Protein AF-A0AAU9SYR8-F1 (afdb_monomer_lite)

Organism: Thlaspi arvense (NCBI:txid13288)

pLDDT: mean 70.59, std 20.6, range [25.86, 91.88]

InterPro domains:
  IPR028924 Permuted single zf-CXXC unit [PF15629] (73-104)
  IPR028925 Demeter, RRM-fold domain [PF15628] (111-189)
  IPR044811 DNA glycosylase, plant [PTHR46213] (1-196)

Radius of gyration: 20.72 Å; chains: 1; bounding box: 43×58×80 Å

Sequence (206 aa):
MSKDLVLIGNQAPSLHTIKLKFIENLRTEHCVYELPDSHPILKGFEKRELKDRVPYLLAIWTSGETASSIKPPKRICVSQGSNTLCHEKTCFSCNNIREENSQVVRGTILVFADHRSSINPICVSRASIGNLRRGIVYFGSSVSACFGGTFPKQVSACAFVICAGYVCVRGFDRKNRKSKTLVRRLHCPPSNKKKDDHEGNHQDLY

Secondary structure (DSSP, 8-state):
-----------------------TTS-EEEEEEEEPTT-GGGTTSPPPPTT--SPEEEEEPPTT--TT--SPPP-----SS-SS--S-SS-HHHHHHHHHHTTEEEEEETTTTBHHHHHSPEEEEHHHHTTSPEEEEEE-SSHHHHTTS-TTS-HHHHHHHHHHSEEE--EEETTTTEEEPPPTTT---GGGGGGSSSTT------

Structure (mmCIF, N/CA/C/O backbone):
data_AF-A0AAU9SYR8-F1
#
_entry.id   AF-A0AAU9SYR8-F1
#
loop_
_atom_site.group_PDB
_atom_site.id
_atom_site.type_symbol
_atom_site.label_atom_id
_atom_site.label_alt_id
_atom_site.label_comp_id
_atom_site.label_asym_id
_atom_site.label_entity_id
_atom_site.label_seq_id
_atom_site.pdbx_PDB_ins_code
_atom_site.Cartn_x
_atom_site.Cartn_y
_atom_site.Cartn_z
_atom_site.occupancy
_atom_site.B_iso_or_equiv
_atom_site.auth_seq_id
_atom_site.auth_comp_id
_atom_site.auth_asym_id
_atom_site.auth_atom_id
_atom_site.pdbx_PDB_model_num
ATOM 1 N N . MET A 1 1 ? 12.041 -28.826 42.468 1.00 29.47 1 MET A N 1
ATOM 2 C CA . MET A 1 1 ? 13.168 -27.873 42.574 1.00 29.47 1 MET A CA 1
ATOM 3 C C . MET A 1 1 ? 13.643 -27.599 41.143 1.00 29.47 1 MET A C 1
ATOM 5 O O . MET A 1 1 ? 14.205 -28.507 40.565 1.00 29.47 1 MET A O 1
ATOM 9 N N . SER A 1 2 ? 13.161 -26.599 40.392 1.00 29.83 2 SER A N 1
ATOM 10 C CA . SER A 1 2 ? 13.192 -25.130 40.560 1.00 29.83 2 SER A CA 1
ATOM 11 C C . SER A 1 2 ? 14.390 -24.484 39.838 1.00 29.83 2 SER A C 1
ATOM 13 O O . SER A 1 2 ? 15.505 -24.663 40.309 1.00 29.83 2 SER A O 1
ATOM 15 N N . LYS A 1 3 ? 14.066 -23.640 38.833 1.00 32.84 3 LYS A N 1
ATOM 16 C CA . LYS A 1 3 ? 14.849 -22.548 38.195 1.00 32.84 3 LYS A CA 1
ATOM 17 C C . LYS A 1 3 ? 15.977 -23.015 37.242 1.00 32.84 3 LYS A C 1
ATOM 19 O O . LYS A 1 3 ? 16.614 -24.016 37.502 1.00 32.84 3 LYS A O 1
ATOM 24 N N . ASP A 1 4 ? 16.157 -22.451 36.044 1.00 28.62 4 ASP A N 1
ATOM 25 C CA . ASP A 1 4 ? 16.308 -21.019 35.772 1.00 28.62 4 ASP A CA 1
ATOM 26 C C . ASP A 1 4 ? 15.620 -20.525 34.484 1.00 28.62 4 ASP A C 1
ATOM 28 O O . ASP A 1 4 ? 15.922 -20.929 33.362 1.00 28.62 4 ASP A O 1
ATOM 32 N N . LEU A 1 5 ? 14.710 -19.569 34.681 1.00 28.28 5 LEU A N 1
ATOM 33 C CA . LEU A 1 5 ? 14.255 -18.613 33.680 1.00 28.28 5 LEU A CA 1
ATOM 34 C C . LEU A 1 5 ? 15.314 -17.509 33.592 1.00 28.28 5 LEU A C 1
ATOM 36 O O . LEU A 1 5 ? 15.503 -16.767 34.556 1.00 28.28 5 LEU A O 1
ATOM 40 N N . VAL A 1 6 ? 15.987 -17.368 32.451 1.00 27.80 6 VAL A N 1
ATOM 41 C CA . VAL A 1 6 ? 16.878 -16.225 32.217 1.00 27.80 6 VAL A CA 1
ATOM 42 C C . VAL A 1 6 ? 16.030 -15.029 31.778 1.00 27.80 6 VAL A C 1
ATOM 44 O O . VAL A 1 6 ? 15.609 -14.931 30.625 1.00 27.80 6 VAL A O 1
ATOM 47 N N . LEU A 1 7 ? 15.769 -14.120 32.723 1.00 25.86 7 LEU A N 1
ATOM 48 C CA . LEU A 1 7 ? 15.338 -12.750 32.447 1.00 25.86 7 LEU A CA 1
ATOM 49 C C . LEU A 1 7 ? 16.483 -12.014 31.738 1.00 25.86 7 LEU A C 1
ATOM 51 O O . LEU A 1 7 ? 17.504 -11.717 32.356 1.00 25.86 7 LEU A O 1
ATOM 55 N N . ILE A 1 8 ? 16.305 -11.664 30.465 1.00 31.00 8 ILE A N 1
ATOM 56 C CA . ILE A 1 8 ? 17.138 -10.634 29.838 1.00 31.00 8 ILE A CA 1
ATOM 57 C C . ILE A 1 8 ? 16.509 -9.290 30.201 1.00 31.00 8 ILE A C 1
ATOM 59 O O . ILE A 1 8 ? 15.429 -8.942 29.726 1.00 31.00 8 ILE A O 1
ATOM 63 N N . GLY A 1 9 ? 17.156 -8.597 31.137 1.00 27.84 9 GLY A N 1
ATOM 64 C CA . GLY A 1 9 ? 16.705 -7.328 31.687 1.00 27.84 9 GLY A CA 1
ATOM 65 C C . GLY A 1 9 ? 16.550 -6.241 30.626 1.00 27.84 9 GLY A C 1
ATOM 66 O O . GLY A 1 9 ? 17.370 -6.098 29.719 1.00 27.84 9 GLY A O 1
ATOM 67 N N . ASN A 1 10 ? 15.498 -5.441 30.795 1.00 35.94 10 ASN A N 1
ATOM 68 C CA . ASN A 1 10 ? 15.293 -4.180 30.099 1.00 35.94 10 ASN A CA 1
ATOM 69 C C . ASN A 1 10 ? 16.391 -3.190 30.505 1.00 35.94 10 ASN A C 1
ATOM 71 O O . ASN A 1 10 ? 16.226 -2.418 31.448 1.00 35.94 10 ASN A O 1
ATOM 75 N N . GLN A 1 11 ? 17.506 -3.189 29.788 1.00 30.62 11 GLN A N 1
ATOM 76 C CA . GLN A 1 11 ? 18.391 -2.034 29.735 1.00 30.62 11 GLN A CA 1
ATOM 77 C C . GLN A 1 11 ? 18.495 -1.607 28.282 1.00 30.62 11 GLN A C 1
ATOM 79 O O . GLN A 1 11 ? 19.140 -2.260 27.468 1.00 30.62 11 GLN A O 1
ATOM 84 N N . ALA A 1 12 ? 17.780 -0.529 27.961 1.00 37.75 12 ALA A N 1
ATOM 85 C CA . ALA A 1 12 ? 17.892 0.163 26.691 1.00 37.75 12 ALA A CA 1
ATOM 86 C C . ALA A 1 12 ? 19.323 0.710 26.568 1.00 37.75 12 ALA A C 1
ATOM 88 O O . ALA A 1 12 ? 19.686 1.602 27.341 1.00 37.75 12 ALA A O 1
ATOM 89 N N . PRO A 1 13 ? 20.149 0.215 25.630 1.00 30.06 13 PRO A N 1
ATOM 90 C CA . PRO A 1 13 ? 21.403 0.873 25.328 1.00 30.06 13 PRO A CA 1
ATOM 91 C C . PRO A 1 13 ? 21.056 2.192 24.645 1.00 30.06 13 PRO A C 1
ATOM 93 O O . PRO A 1 13 ? 20.235 2.236 23.723 1.00 30.06 13 PRO A O 1
ATOM 96 N N . SER A 1 14 ? 21.657 3.268 25.139 1.00 34.91 14 SER A N 1
ATOM 97 C CA . SER A 1 14 ? 21.551 4.607 24.578 1.00 34.91 14 SER A CA 1
ATOM 98 C C . SER A 1 14 ? 21.777 4.577 23.066 1.00 34.91 14 SER A C 1
ATOM 100 O O . SER A 1 14 ? 22.664 3.887 22.561 1.00 34.91 14 SER A O 1
ATOM 102 N N . LEU A 1 15 ? 20.935 5.327 22.350 1.00 39.94 15 LEU A N 1
ATOM 103 C CA . LEU A 1 15 ? 20.957 5.511 20.901 1.00 39.94 15 LEU A CA 1
ATOM 104 C C . LEU A 1 15 ? 22.266 6.192 20.464 1.00 39.94 15 LEU A C 1
ATOM 106 O O . LEU A 1 15 ? 22.284 7.361 20.091 1.00 39.94 15 LEU A O 1
ATOM 110 N N . HIS A 1 16 ? 23.377 5.463 20.485 1.00 31.50 16 HIS A N 1
ATOM 111 C CA . HIS A 1 16 ? 24.521 5.799 19.661 1.00 31.50 16 HIS A CA 1
ATOM 112 C C . HIS A 1 16 ? 24.193 5.336 18.252 1.00 31.50 16 HIS A C 1
ATOM 114 O O . HIS A 1 16 ? 24.299 4.158 17.912 1.00 31.50 16 HIS A O 1
ATOM 120 N N . THR A 1 17 ? 23.752 6.288 17.434 1.00 30.92 17 THR A N 1
ATOM 121 C CA . THR A 1 17 ? 23.588 6.136 15.994 1.00 30.92 17 THR A CA 1
ATOM 122 C C . THR A 1 17 ? 24.938 5.739 15.403 1.00 30.92 17 THR A C 1
ATOM 124 O O . THR A 1 17 ? 25.753 6.593 15.049 1.00 30.92 17 THR A O 1
ATOM 127 N N . ILE A 1 18 ? 25.212 4.434 15.321 1.00 31.83 18 ILE A N 1
ATOM 128 C CA . ILE A 1 18 ? 26.350 3.920 14.569 1.00 31.83 18 ILE A CA 1
ATOM 129 C C . ILE A 1 18 ? 26.051 4.264 13.113 1.00 31.83 18 ILE A C 1
ATOM 131 O O . ILE A 1 18 ? 25.276 3.588 12.437 1.00 31.83 18 ILE A O 1
ATOM 135 N N . LYS A 1 19 ? 26.643 5.363 12.641 1.00 32.72 19 LYS A N 1
ATOM 136 C CA . LYS A 1 19 ? 26.663 5.757 11.234 1.00 32.72 19 LYS A CA 1
ATOM 137 C C . LYS A 1 19 ? 27.524 4.735 10.485 1.00 32.72 19 LYS A C 1
ATOM 139 O O . LYS A 1 19 ? 28.696 4.961 10.194 1.00 32.72 19 LYS A O 1
ATOM 144 N N . LEU A 1 20 ? 26.950 3.563 10.227 1.00 38.97 20 LEU A N 1
ATOM 145 C CA . LEU A 1 20 ? 27.524 2.577 9.328 1.00 38.97 20 LEU A CA 1
ATOM 146 C C . LEU A 1 20 ? 27.463 3.190 7.930 1.00 38.97 20 LEU A C 1
ATOM 148 O O . LEU A 1 20 ? 26.377 3.387 7.388 1.00 38.97 20 LEU A O 1
ATOM 152 N N . LYS A 1 21 ? 28.629 3.523 7.364 1.00 35.56 21 LYS A N 1
ATOM 153 C CA . LYS A 1 21 ? 28.793 3.845 5.941 1.00 35.56 21 LYS A CA 1
ATOM 154 C C . LYS A 1 21 ? 28.421 2.594 5.141 1.00 35.56 21 LYS A C 1
ATOM 156 O O . LYS A 1 21 ? 29.272 1.766 4.828 1.00 35.56 21 LYS A O 1
ATOM 161 N N . PHE A 1 22 ? 27.125 2.398 4.937 1.00 39.72 22 PHE A N 1
ATOM 162 C CA . PHE A 1 22 ? 26.561 1.210 4.325 1.00 39.72 22 PHE A CA 1
ATOM 163 C C . PHE A 1 22 ? 26.364 1.502 2.845 1.00 39.72 22 PHE A C 1
ATOM 165 O O . PHE A 1 22 ? 25.649 2.435 2.502 1.00 39.72 22 PHE A O 1
ATOM 172 N N . ILE A 1 23 ? 27.050 0.733 1.997 1.00 37.44 23 ILE A N 1
ATOM 173 C CA . ILE A 1 23 ? 27.080 0.848 0.532 1.00 37.44 23 ILE A CA 1
ATOM 174 C C . ILE A 1 23 ? 25.700 1.274 0.007 1.00 37.44 23 ILE A C 1
ATOM 176 O O . ILE A 1 23 ? 24.737 0.508 0.067 1.00 37.44 23 ILE A O 1
ATOM 180 N N . GLU A 1 24 ? 25.628 2.513 -0.477 1.00 40.38 24 GLU A N 1
ATOM 181 C CA . GLU A 1 24 ? 24.423 3.328 -0.699 1.00 40.38 24 GLU A CA 1
ATOM 182 C C . GLU A 1 24 ? 23.508 2.841 -1.844 1.00 40.38 24 GLU A C 1
ATOM 184 O O . GLU A 1 24 ? 22.877 3.640 -2.526 1.00 40.38 24 GLU A O 1
ATOM 189 N N . ASN A 1 25 ? 23.434 1.536 -2.134 1.00 49.22 25 ASN A N 1
ATOM 190 C CA . ASN A 1 25 ? 22.857 1.082 -3.403 1.00 49.22 25 ASN A CA 1
ATOM 191 C C . ASN A 1 25 ? 21.979 -0.177 -3.397 1.00 49.22 25 ASN A C 1
ATOM 193 O O . ASN A 1 25 ? 21.485 -0.540 -4.472 1.00 49.22 25 ASN A O 1
ATOM 197 N N . LEU A 1 26 ? 21.742 -0.827 -2.250 1.00 48.09 26 LEU A N 1
ATOM 198 C CA . LEU A 1 26 ? 21.012 -2.110 -2.209 1.00 48.09 26 LEU A CA 1
ATOM 199 C C . LEU A 1 26 ? 19.700 -2.114 -1.413 1.00 48.09 26 LEU A C 1
ATOM 201 O O . LEU A 1 26 ? 18.889 -3.012 -1.630 1.00 48.09 26 LEU A O 1
ATOM 205 N N . ARG A 1 27 ? 19.467 -1.147 -0.519 1.00 61.12 27 ARG A N 1
ATOM 206 C CA . ARG A 1 27 ? 18.324 -1.192 0.404 1.00 61.12 27 ARG A CA 1
ATOM 207 C C . ARG A 1 27 ? 17.214 -0.256 -0.053 1.00 61.12 27 ARG A C 1
ATOM 209 O O . ARG A 1 27 ? 17.426 0.949 -0.145 1.00 61.12 27 ARG A O 1
ATOM 216 N N . THR A 1 28 ? 16.043 -0.817 -0.347 1.00 71.31 28 THR A N 1
ATOM 217 C CA . THR A 1 28 ? 14.817 -0.034 -0.527 1.00 71.31 28 THR A CA 1
ATOM 218 C C . THR A 1 28 ? 14.006 -0.126 0.760 1.00 71.31 28 THR A C 1
ATOM 220 O O . THR A 1 28 ? 13.463 -1.182 1.088 1.00 71.31 28 THR A O 1
ATOM 223 N N . GLU A 1 29 ? 13.992 0.967 1.516 1.00 79.50 29 GLU A N 1
ATOM 224 C CA . GLU A 1 29 ? 13.328 1.078 2.815 1.00 79.50 29 GLU A CA 1
ATOM 225 C C . GLU A 1 29 ? 12.019 1.846 2.654 1.00 79.50 29 GLU A C 1
ATOM 227 O O . GLU A 1 29 ? 11.986 2.896 2.012 1.00 79.50 29 GLU A O 1
ATOM 232 N N . HIS A 1 30 ? 10.936 1.338 3.240 1.00 80.38 30 HIS A N 1
ATOM 233 C CA . HIS A 1 30 ? 9.659 2.045 3.267 1.00 80.38 30 HIS A CA 1
ATOM 234 C C . HIS A 1 30 ? 9.115 2.122 4.687 1.00 80.38 30 HIS A C 1
ATOM 236 O O . HIS A 1 30 ? 9.085 1.131 5.418 1.00 80.38 30 HIS A O 1
ATOM 242 N N . CYS A 1 31 ? 8.605 3.298 5.045 1.00 84.06 31 CYS A N 1
ATOM 243 C CA . CYS A 1 31 ? 7.783 3.460 6.234 1.00 84.06 31 CYS A CA 1
ATOM 244 C C . CYS A 1 31 ? 6.426 2.781 6.015 1.00 84.06 31 CYS A C 1
ATOM 246 O O . CYS A 1 31 ? 5.761 3.002 4.996 1.00 84.06 31 CYS A O 1
ATOM 248 N N . VAL A 1 32 ? 6.008 1.977 6.988 1.00 89.12 32 VAL A N 1
ATOM 249 C CA . VAL A 1 32 ? 4.739 1.243 6.968 1.00 89.12 32 VAL A CA 1
ATOM 250 C C . VAL A 1 32 ? 3.932 1.497 8.228 1.00 89.12 32 VAL A C 1
ATOM 252 O O . VAL A 1 32 ? 4.498 1.784 9.280 1.00 89.12 32 VAL A O 1
ATOM 255 N N . TYR A 1 33 ? 2.614 1.361 8.121 1.00 91.25 33 TYR A N 1
ATOM 256 C CA . TYR A 1 33 ? 1.705 1.322 9.263 1.00 91.25 33 TYR A CA 1
ATOM 257 C C . TYR A 1 33 ? 1.288 -0.116 9.556 1.00 91.25 33 TYR A C 1
ATOM 259 O O . TYR A 1 33 ? 0.915 -0.845 8.638 1.00 91.25 33 TYR A O 1
ATOM 267 N N . GLU A 1 34 ? 1.327 -0.510 10.823 1.00 91.56 34 GLU A N 1
ATOM 268 C CA . GLU A 1 34 ? 0.790 -1.784 11.296 1.00 91.56 34 GLU A CA 1
ATOM 269 C C . GLU A 1 34 ? -0.733 -1.671 11.409 1.00 91.56 34 GLU A C 1
ATOM 271 O O . GLU A 1 34 ? -1.263 -0.856 12.165 1.00 91.56 34 GLU A O 1
ATOM 276 N N . LEU A 1 35 ? -1.445 -2.473 10.621 1.00 91.06 35 LEU A N 1
ATOM 277 C CA . LEU A 1 35 ? -2.898 -2.513 10.594 1.00 91.06 35 LEU A CA 1
ATOM 278 C C . LEU A 1 35 ? -3.396 -3.612 11.547 1.00 91.06 35 LEU A C 1
ATOM 280 O O . LEU A 1 35 ? -2.985 -4.769 11.400 1.00 91.06 35 LEU A O 1
ATOM 284 N N . PRO A 1 36 ? -4.312 -3.303 12.480 1.00 90.69 36 PRO A N 1
ATOM 285 C CA . PRO A 1 36 ? -4.987 -4.331 13.263 1.00 90.69 36 PRO A CA 1
ATOM 286 C C . PRO A 1 36 ? -5.886 -5.185 12.362 1.00 90.69 36 PRO A C 1
ATOM 288 O O . PRO A 1 36 ? -6.428 -4.692 11.376 1.00 90.69 36 PRO A O 1
ATOM 291 N N . ASP A 1 37 ? -6.116 -6.449 12.725 1.00 88.19 37 ASP A N 1
ATOM 292 C CA . ASP A 1 37 ? -6.926 -7.372 11.908 1.00 88.19 37 ASP A CA 1
ATOM 293 C C . ASP A 1 37 ? -8.383 -6.908 11.722 1.00 88.19 37 ASP A C 1
ATOM 295 O O . ASP A 1 37 ? -9.043 -7.285 10.754 1.00 88.19 37 ASP A O 1
ATOM 299 N N . SER A 1 38 ? -8.887 -6.066 12.628 1.00 89.94 38 SER A N 1
ATOM 300 C CA . SER A 1 38 ? -10.212 -5.443 12.551 1.00 89.94 38 SER A CA 1
ATOM 301 C C . SER A 1 38 ? -10.256 -4.176 11.686 1.00 89.94 38 SER A C 1
ATOM 303 O O . SER A 1 38 ? -11.321 -3.571 11.552 1.00 89.94 38 SER A O 1
ATOM 305 N N . HIS A 1 39 ? -9.133 -3.742 11.101 1.00 91.50 39 HIS A N 1
ATOM 306 C CA . HIS A 1 39 ? -9.075 -2.485 10.361 1.00 91.50 39 HIS A CA 1
ATOM 307 C C . HIS A 1 39 ? -9.985 -2.522 9.114 1.00 91.50 39 HIS A C 1
ATOM 309 O O . HIS A 1 39 ? -9.870 -3.448 8.306 1.00 91.50 39 HIS A O 1
ATOM 315 N N . PRO A 1 40 ? -10.831 -1.501 8.862 1.00 90.81 40 PRO A N 1
ATOM 316 C CA . PRO A 1 40 ? -11.818 -1.529 7.775 1.00 90.81 40 PRO A CA 1
ATOM 317 C C . PRO A 1 40 ? -11.240 -1.769 6.374 1.00 90.81 40 PRO A C 1
ATOM 319 O O . PRO A 1 40 ? -11.876 -2.410 5.539 1.00 90.81 40 PRO A O 1
ATOM 322 N N . ILE A 1 41 ? -10.018 -1.295 6.111 1.00 90.19 41 ILE A N 1
ATOM 323 C CA . ILE A 1 41 ? -9.345 -1.478 4.810 1.00 90.19 41 ILE A CA 1
ATOM 324 C C . ILE A 1 41 ? -8.981 -2.937 4.507 1.00 90.19 41 ILE A C 1
ATOM 326 O O . ILE A 1 41 ? -8.698 -3.269 3.360 1.00 90.19 41 ILE A O 1
ATOM 330 N N . LEU A 1 42 ? -9.004 -3.805 5.522 1.00 89.31 42 LEU A N 1
ATOM 331 C CA . LEU A 1 42 ? -8.787 -5.241 5.374 1.00 89.31 42 LEU A CA 1
ATOM 332 C C . LEU A 1 42 ? -10.076 -5.991 5.009 1.00 89.31 42 LEU A C 1
ATOM 334 O O . LEU A 1 42 ? -10.052 -7.211 4.847 1.00 89.31 42 LEU A O 1
ATOM 338 N N . LYS A 1 43 ? -11.213 -5.304 4.834 1.00 88.50 43 LYS A N 1
ATOM 339 C CA . LYS A 1 43 ? -12.453 -5.940 4.376 1.00 88.50 43 LYS A CA 1
ATOM 340 C C . LYS A 1 43 ? -12.224 -6.605 3.012 1.00 88.50 43 LYS A C 1
ATOM 342 O O . LYS A 1 43 ? -11.886 -5.948 2.032 1.00 88.50 43 LYS A O 1
ATOM 347 N N . GLY A 1 44 ? -12.407 -7.924 2.954 1.00 83.94 44 GLY A N 1
ATOM 348 C CA . GLY A 1 44 ? -12.147 -8.726 1.752 1.00 83.94 44 GLY A CA 1
ATOM 349 C C . GLY A 1 44 ? -10.699 -9.208 1.603 1.00 83.94 44 GLY A C 1
ATOM 350 O O . GLY A 1 44 ? -10.375 -9.848 0.599 1.00 83.94 44 GLY A O 1
ATOM 351 N N . PHE A 1 45 ? -9.821 -8.940 2.574 1.00 83.75 45 PHE A N 1
ATOM 352 C CA . PHE A 1 45 ? -8.554 -9.657 2.729 1.00 83.75 45 PHE A CA 1
ATOM 353 C C . PHE A 1 45 ? -8.792 -11.005 3.418 1.00 83.75 45 PHE A C 1
ATOM 355 O O . PHE A 1 45 ? -9.742 -11.161 4.186 1.00 83.75 45 PHE A O 1
ATOM 362 N N . GLU A 1 46 ? -7.972 -12.005 3.082 1.00 82.56 46 GLU A N 1
ATOM 363 C CA . GLU A 1 46 ? -7.996 -13.284 3.805 1.00 82.56 46 GLU A CA 1
ATOM 364 C C . GLU A 1 46 ? -7.670 -13.017 5.276 1.00 82.56 46 GLU A C 1
ATOM 366 O O . GLU A 1 46 ? -6.966 -12.066 5.587 1.00 82.56 46 GLU A O 1
ATOM 371 N N . LYS A 1 47 ? -8.200 -13.796 6.213 1.00 83.62 47 LYS A N 1
ATOM 372 C CA . LYS A 1 47 ? -7.815 -13.607 7.617 1.00 83.62 47 LYS A CA 1
ATOM 373 C C . LYS A 1 47 ? -6.422 -14.196 7.829 1.00 83.62 47 LYS A C 1
ATOM 375 O O . LYS A 1 47 ? -6.129 -15.256 7.281 1.00 83.62 47 LYS A O 1
ATOM 380 N N . ARG A 1 48 ? -5.578 -13.515 8.613 1.00 84.44 48 ARG A N 1
ATOM 381 C CA . ARG A 1 48 ? -4.301 -14.096 9.054 1.00 84.44 48 ARG A CA 1
ATOM 382 C C . ARG A 1 48 ? -4.573 -15.298 9.944 1.00 84.44 48 ARG A C 1
ATOM 384 O O . ARG A 1 48 ? -5.595 -15.361 10.631 1.00 84.44 48 ARG A O 1
ATOM 391 N N . GLU A 1 49 ? -3.640 -16.238 9.941 1.00 80.31 49 GLU A N 1
ATOM 392 C CA . GLU A 1 49 ? -3.645 -17.310 10.925 1.00 80.31 49 GLU A CA 1
ATOM 393 C C . GLU A 1 49 ? -3.398 -16.727 12.319 1.00 80.31 49 GLU A C 1
ATOM 395 O O . GLU A 1 49 ? -2.574 -15.832 12.496 1.00 80.31 49 GLU A O 1
ATOM 400 N N . LEU A 1 50 ? -4.078 -17.264 13.335 1.00 74.00 50 LEU A N 1
ATOM 401 C CA . LEU A 1 50 ? -4.015 -16.767 14.719 1.00 74.00 50 LEU A CA 1
ATOM 402 C C . LEU A 1 50 ? -2.595 -16.757 15.320 1.00 74.00 50 LEU A C 1
ATOM 404 O O . LEU A 1 50 ? -2.358 -16.076 16.312 1.00 74.00 50 LEU A O 1
ATOM 408 N N . LYS A 1 51 ? -1.657 -17.518 14.743 1.00 76.50 51 LYS A N 1
ATOM 409 C CA . LYS A 1 51 ? -0.254 -17.600 15.182 1.00 76.50 51 LYS A CA 1
ATOM 410 C C . LYS A 1 51 ? 0.709 -16.794 14.307 1.00 76.50 51 LYS A C 1
ATOM 412 O O . LYS A 1 51 ? 1.914 -16.829 14.560 1.00 76.50 51 LYS A O 1
ATOM 417 N N . ASP A 1 52 ? 0.209 -16.093 13.291 1.00 77.56 52 ASP A N 1
ATOM 418 C CA . ASP A 1 52 ? 1.048 -15.275 12.426 1.00 77.56 52 ASP A CA 1
ATOM 419 C C . ASP A 1 52 ? 1.588 -14.069 13.205 1.00 77.56 52 ASP A C 1
ATOM 421 O O . ASP A 1 52 ? 0.844 -13.202 13.679 1.00 77.56 52 ASP A O 1
ATOM 425 N N . ARG A 1 53 ? 2.914 -14.035 13.347 1.00 75.56 53 ARG A N 1
ATOM 426 C CA . ARG A 1 53 ? 3.634 -12.994 14.084 1.00 75.56 53 ARG A CA 1
ATOM 427 C C . ARG A 1 53 ? 3.716 -11.685 13.305 1.00 75.56 53 ARG A C 1
ATOM 429 O O . ARG A 1 53 ? 4.019 -10.660 13.908 1.00 75.56 53 ARG A O 1
ATOM 436 N N . VAL A 1 54 ? 3.475 -11.707 11.992 1.00 78.75 54 VAL A N 1
ATOM 437 C CA . VAL A 1 54 ? 3.604 -10.525 11.136 1.00 78.75 54 VAL A CA 1
ATOM 438 C C . VAL A 1 54 ? 2.224 -9.902 10.919 1.00 78.75 54 VAL A C 1
ATOM 440 O O . VAL A 1 54 ? 1.354 -10.554 10.337 1.00 78.75 54 VAL A O 1
ATOM 443 N N . PRO A 1 55 ? 1.976 -8.662 11.385 1.00 86.62 55 PRO A N 1
ATOM 444 C CA . PRO A 1 55 ? 0.699 -7.993 11.176 1.00 86.62 55 PRO A CA 1
ATOM 445 C C . PRO A 1 55 ? 0.498 -7.623 9.704 1.00 86.62 55 PRO A C 1
ATOM 447 O O . PRO A 1 55 ? 1.417 -7.659 8.883 1.00 86.62 55 PRO A O 1
ATOM 450 N N . TYR A 1 56 ? -0.716 -7.191 9.373 1.00 89.31 56 TYR A N 1
ATOM 451 C CA . TYR A 1 56 ? -0.933 -6.470 8.130 1.00 89.31 56 TYR A CA 1
ATOM 452 C C . TYR A 1 56 ? -0.135 -5.167 8.133 1.00 89.31 56 TYR A C 1
ATOM 454 O O . TYR A 1 56 ? -0.165 -4.416 9.101 1.00 89.31 56 TYR A O 1
ATOM 462 N N . LEU A 1 57 ? 0.554 -4.876 7.035 1.00 91.06 57 LEU A N 1
ATOM 463 C CA . LEU A 1 57 ? 1.340 -3.652 6.887 1.00 91.06 57 LEU A CA 1
ATOM 464 C C . LEU A 1 57 ? 0.771 -2.804 5.751 1.00 91.06 57 LEU A C 1
ATOM 466 O O . LEU A 1 57 ? 0.357 -3.346 4.729 1.00 91.06 57 LEU A O 1
ATOM 470 N N . LEU A 1 58 ? 0.782 -1.483 5.895 1.00 91.88 58 LEU A N 1
ATOM 471 C CA . LEU A 1 58 ? 0.381 -0.526 4.863 1.00 91.88 58 LEU A CA 1
ATOM 472 C C . LEU A 1 58 ? 1.561 0.372 4.491 1.00 91.88 58 LEU A C 1
ATOM 474 O O . LEU A 1 58 ? 1.973 1.202 5.298 1.00 91.88 58 LEU A O 1
ATOM 478 N N . ALA A 1 59 ? 2.069 0.254 3.264 1.00 90.12 59 ALA A N 1
ATOM 479 C CA . ALA A 1 59 ? 3.043 1.198 2.713 1.00 90.12 59 ALA A CA 1
ATOM 480 C C . ALA A 1 59 ? 2.332 2.341 1.990 1.00 90.12 59 ALA A C 1
ATOM 482 O O . ALA A 1 59 ? 1.613 2.107 1.017 1.00 90.12 59 ALA A O 1
ATOM 483 N N . ILE A 1 60 ? 2.571 3.575 2.431 1.00 89.00 60 ILE A N 1
ATOM 484 C CA . ILE A 1 60 ? 1.997 4.780 1.820 1.00 89.00 60 ILE A CA 1
ATOM 485 C C . ILE A 1 60 ? 2.750 5.149 0.544 1.00 89.00 60 ILE A C 1
ATOM 487 O O . ILE A 1 60 ? 3.959 4.939 0.440 1.00 89.00 60 ILE A O 1
ATOM 491 N N . TRP A 1 61 ? 2.012 5.664 -0.433 1.00 87.56 61 TRP A N 1
ATOM 492 C CA . TRP A 1 61 ? 2.515 6.194 -1.693 1.00 87.56 61 TRP A CA 1
ATOM 493 C C . TRP A 1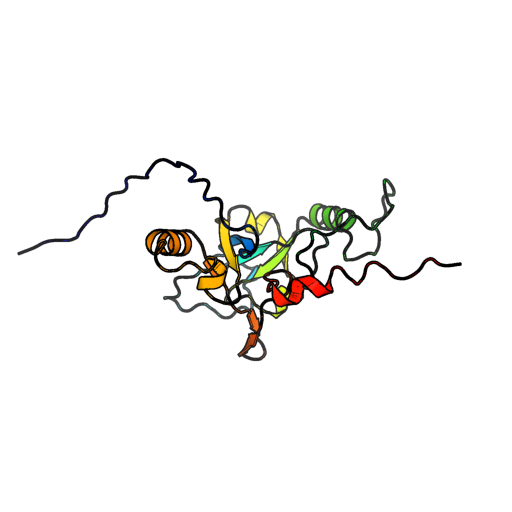 61 ? 2.748 7.688 -1.583 1.00 87.56 61 TRP A C 1
ATOM 495 O O . TRP A 1 61 ? 1.966 8.408 -0.965 1.00 87.56 61 TRP A O 1
ATOM 505 N N . THR A 1 62 ? 3.801 8.163 -2.232 1.00 83.62 62 THR A N 1
ATOM 506 C CA . THR A 1 62 ? 3.987 9.590 -2.459 1.00 83.62 62 THR A CA 1
ATOM 507 C C . THR A 1 62 ? 2.992 10.072 -3.526 1.00 83.62 62 THR A C 1
ATOM 509 O O . THR A 1 62 ? 2.668 9.365 -4.486 1.00 83.62 62 THR A O 1
ATOM 512 N N . SER A 1 63 ? 2.471 11.289 -3.375 1.00 84.00 63 SER A N 1
ATOM 513 C CA . SER A 1 63 ? 1.552 11.914 -4.338 1.00 84.00 63 SER A CA 1
ATOM 514 C C . SER A 1 63 ? 2.137 11.882 -5.758 1.00 84.00 63 SER A C 1
ATOM 516 O O . SER A 1 63 ? 3.281 12.242 -5.952 1.00 84.00 63 SER A O 1
ATOM 518 N N . GLY A 1 64 ? 1.402 11.432 -6.777 1.00 79.88 64 GLY A N 1
ATOM 519 C CA . GLY A 1 64 ? 1.937 11.282 -8.144 1.00 79.88 64 GLY A CA 1
ATOM 520 C C . GLY A 1 64 ? 2.874 10.092 -8.401 1.00 79.88 64 GLY A C 1
ATOM 521 O O . GLY A 1 64 ? 3.250 9.874 -9.548 1.00 79.88 64 GLY A O 1
ATOM 522 N N . GLU A 1 65 ? 3.214 9.287 -7.391 1.00 84.12 65 GLU A N 1
ATOM 523 C CA . GLU A 1 65 ? 4.018 8.068 -7.565 1.00 84.12 65 GLU A CA 1
ATOM 524 C C . GLU A 1 65 ? 3.282 7.001 -8.403 1.00 84.12 65 GLU A C 1
ATOM 526 O O . GLU A 1 65 ? 2.047 6.909 -8.376 1.00 84.12 65 GLU A O 1
ATOM 531 N N . THR A 1 66 ? 4.047 6.182 -9.136 1.00 84.31 66 THR A N 1
ATOM 532 C CA . THR A 1 66 ? 3.558 5.082 -9.984 1.00 84.31 66 THR A CA 1
ATOM 533 C C . THR A 1 66 ? 4.223 3.754 -9.610 1.00 84.31 66 THR A C 1
ATOM 535 O O . THR A 1 66 ? 5.329 3.721 -9.081 1.00 84.31 66 THR A O 1
ATOM 538 N N . ALA A 1 67 ? 3.584 2.626 -9.940 1.00 83.62 67 ALA A N 1
ATOM 539 C CA . ALA A 1 67 ? 4.139 1.293 -9.668 1.00 83.62 67 ALA A CA 1
ATOM 540 C C . ALA A 1 67 ? 5.448 0.994 -10.433 1.00 83.62 67 ALA A C 1
ATOM 542 O O . ALA A 1 67 ? 6.218 0.107 -10.048 1.00 83.62 67 ALA A O 1
ATOM 543 N N . SER A 1 68 ? 5.677 1.701 -11.544 1.00 81.94 68 SER A N 1
ATOM 544 C CA . SER A 1 68 ? 6.782 1.468 -12.473 1.00 81.94 68 SER A CA 1
ATOM 545 C C . SER A 1 68 ? 8.062 2.215 -12.113 1.00 81.94 68 SER A C 1
ATOM 547 O O . SER A 1 68 ? 9.093 1.910 -12.701 1.00 81.94 68 SER A O 1
ATOM 549 N N . SER A 1 69 ? 8.041 3.151 -11.164 1.00 78.38 69 SER A N 1
ATOM 550 C CA . SER A 1 69 ? 9.194 4.002 -10.864 1.00 78.38 69 SER A CA 1
ATOM 551 C C . SER A 1 69 ? 9.493 4.042 -9.371 1.00 78.38 69 SER A C 1
ATOM 553 O O . SER A 1 69 ? 8.586 4.081 -8.548 1.00 78.38 69 SER A O 1
ATOM 555 N N . ILE A 1 70 ? 10.785 4.072 -9.043 1.00 72.38 70 ILE A N 1
ATOM 556 C CA . ILE A 1 70 ? 11.296 4.429 -7.710 1.00 72.38 70 ILE A CA 1
ATOM 557 C C . ILE A 1 70 ? 11.742 5.901 -7.651 1.00 72.38 70 ILE A C 1
ATOM 559 O O . ILE A 1 70 ? 11.997 6.438 -6.576 1.00 72.38 70 ILE A O 1
ATOM 563 N N . LYS A 1 71 ? 11.873 6.563 -8.814 1.00 73.88 71 LYS A N 1
ATOM 564 C CA . LYS A 1 71 ? 12.237 7.982 -8.899 1.00 73.88 71 LYS A CA 1
ATOM 565 C C . LYS A 1 71 ? 11.068 8.812 -8.345 1.00 73.88 71 LYS A C 1
ATOM 567 O O . LYS A 1 71 ? 9.921 8.523 -8.703 1.00 73.88 71 LYS A O 1
ATOM 572 N N . PRO A 1 72 ? 11.337 9.838 -7.517 1.00 71.50 72 PRO A N 1
ATOM 573 C CA . PRO A 1 72 ? 10.285 10.668 -6.959 1.00 71.50 72 PRO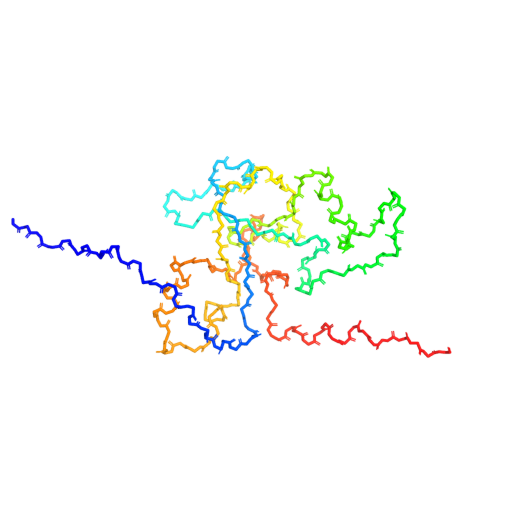 A CA 1
ATOM 574 C C . PRO A 1 72 ? 9.501 11.364 -8.082 1.00 71.50 72 PRO A C 1
ATOM 576 O O . PRO A 1 72 ? 10.095 11.809 -9.072 1.00 71.50 72 PRO A O 1
ATOM 579 N N . PRO A 1 73 ? 8.171 11.458 -7.948 1.00 79.06 73 PRO A N 1
ATOM 580 C CA . PRO A 1 73 ? 7.324 12.100 -8.940 1.00 79.06 73 PRO A CA 1
ATOM 581 C C . PRO A 1 73 ? 7.663 13.587 -9.058 1.00 79.06 73 PRO A C 1
ATOM 583 O O . PRO A 1 73 ? 7.879 14.283 -8.065 1.00 79.06 73 PRO A O 1
ATOM 586 N N . LYS A 1 74 ? 7.718 14.076 -10.298 1.00 79.00 74 LYS A N 1
ATOM 587 C CA . LYS A 1 74 ? 8.040 15.472 -10.596 1.00 79.00 74 LYS A CA 1
ATOM 588 C C . LYS A 1 74 ? 6.771 16.299 -10.744 1.00 79.00 74 LYS A C 1
ATOM 590 O O . LYS A 1 74 ? 5.673 15.799 -11.000 1.00 79.00 74 LYS A O 1
ATOM 595 N N . ARG A 1 75 ? 6.935 17.611 -10.614 1.00 78.06 75 ARG A N 1
ATOM 596 C CA . ARG A 1 75 ? 5.927 18.552 -11.079 1.00 78.06 75 ARG A CA 1
ATOM 597 C C . ARG A 1 75 ? 5.999 18.614 -12.604 1.00 78.06 75 ARG A C 1
ATOM 599 O O . ARG A 1 75 ? 7.012 19.038 -13.142 1.00 78.06 75 ARG A O 1
ATOM 606 N N . ILE A 1 76 ? 4.929 18.188 -13.267 1.00 74.50 76 ILE A N 1
ATOM 607 C CA . ILE A 1 76 ? 4.846 18.150 -14.736 1.00 74.50 76 ILE A CA 1
ATOM 608 C C . ILE A 1 76 ? 3.951 19.288 -15.262 1.00 74.50 76 ILE A C 1
ATOM 610 O O . ILE A 1 76 ? 4.069 19.691 -16.411 1.00 74.50 76 ILE A O 1
ATOM 614 N N . CYS A 1 77 ? 3.077 19.859 -14.422 1.00 80.62 77 CYS A N 1
ATOM 615 C CA . CYS A 1 77 ? 2.163 20.923 -14.835 1.00 80.62 77 CYS A CA 1
ATOM 616 C C . CYS A 1 77 ? 2.690 22.339 -14.541 1.00 80.62 77 CYS A C 1
ATOM 618 O O . CYS A 1 77 ? 3.284 22.605 -13.489 1.00 80.62 77 CYS A O 1
ATOM 620 N N . VAL A 1 78 ? 2.360 23.263 -15.448 1.00 73.50 78 VAL A N 1
ATOM 621 C CA . VAL A 1 78 ? 2.669 24.704 -15.363 1.00 73.50 78 VAL A CA 1
ATOM 622 C C . VAL A 1 78 ? 1.598 25.480 -14.579 1.00 73.50 78 VAL A C 1
ATOM 624 O O . VAL A 1 78 ? 1.713 26.683 -14.386 1.00 73.50 78 VAL A O 1
ATOM 627 N N . SER A 1 79 ? 0.549 24.814 -14.081 1.00 63.75 79 SER A N 1
ATOM 628 C CA . SER A 1 79 ? -0.531 25.460 -13.327 1.00 63.75 79 SER A CA 1
ATOM 629 C C . SER A 1 79 ? -0.026 25.939 -11.955 1.00 63.75 79 SER A C 1
ATOM 631 O O . SER A 1 79 ? -0.120 25.228 -10.953 1.00 63.75 79 SER A O 1
ATOM 633 N N . GLN A 1 80 ? 0.578 27.126 -11.906 1.00 55.12 80 GLN A N 1
ATOM 634 C CA . GLN A 1 80 ? 0.741 27.932 -10.698 1.00 55.12 80 GLN A CA 1
ATOM 635 C C . GLN A 1 80 ? -0.417 28.931 -10.660 1.00 55.12 80 GLN A C 1
ATOM 637 O O . GLN A 1 80 ? -0.385 29.924 -11.371 1.00 55.12 80 GLN A O 1
ATOM 642 N N . GLY A 1 81 ? -1.447 28.659 -9.854 1.00 56.16 81 GLY A N 1
ATOM 643 C CA . GLY A 1 81 ? -2.418 29.690 -9.461 1.00 56.16 81 GLY A CA 1
ATOM 644 C C . GLY A 1 81 ? -3.786 29.696 -10.151 1.00 56.16 81 GLY A C 1
ATOM 645 O O . GLY A 1 81 ? -4.611 30.524 -9.782 1.00 56.16 81 GLY A O 1
ATOM 646 N N . SER A 1 82 ? -4.097 28.783 -11.078 1.00 58.59 82 SER A N 1
ATOM 647 C CA . SER A 1 82 ? -5.498 28.569 -11.474 1.00 58.59 82 SER A CA 1
ATOM 648 C C . SER A 1 82 ? -6.172 27.605 -10.493 1.00 58.59 82 SER A C 1
ATOM 650 O O . SER A 1 82 ? -5.579 26.605 -10.089 1.00 58.59 82 SER A O 1
ATOM 652 N N . ASN A 1 83 ? -7.432 27.860 -10.126 1.00 66.44 83 ASN A N 1
ATOM 653 C CA . ASN A 1 83 ? -8.219 26.993 -9.230 1.00 66.44 83 ASN A CA 1
ATOM 654 C C . ASN A 1 83 ? -8.552 25.613 -9.857 1.00 66.44 83 ASN A C 1
ATOM 656 O O . ASN A 1 83 ? -9.363 24.853 -9.337 1.00 66.44 83 ASN A O 1
ATOM 660 N N . THR A 1 84 ? -7.969 25.302 -11.021 1.00 81.25 84 THR A N 1
ATOM 661 C CA . THR A 1 84 ? -8.246 24.109 -11.824 1.00 81.25 84 THR A CA 1
ATOM 662 C C . THR A 1 84 ? -7.044 23.170 -11.789 1.00 81.25 84 THR A C 1
ATOM 664 O O . THR A 1 84 ? -5.942 23.518 -12.208 1.00 81.25 84 THR A O 1
ATOM 667 N N . LEU A 1 85 ? -7.256 21.951 -11.292 1.00 85.75 85 LEU A N 1
ATOM 668 C CA . LEU A 1 85 ? -6.229 20.912 -11.216 1.00 85.75 85 LEU A CA 1
ATOM 669 C C . LEU A 1 85 ? -5.993 20.275 -12.594 1.00 85.75 85 LEU A C 1
ATOM 671 O O . LEU A 1 85 ? -6.949 19.920 -13.278 1.00 85.75 85 LEU A O 1
ATOM 675 N N . CYS A 1 86 ? -4.732 20.055 -12.983 1.00 85.62 86 CYS A N 1
ATOM 676 C CA . CYS A 1 86 ? -4.409 19.409 -14.263 1.00 85.62 86 CYS A CA 1
ATOM 677 C C . CYS A 1 86 ? -4.913 17.956 -14.322 1.00 85.62 86 CYS A C 1
ATOM 679 O O . CYS A 1 86 ? -4.902 17.266 -13.308 1.00 85.62 86 CYS A O 1
ATOM 681 N N . HIS A 1 87 ? -5.285 17.439 -15.494 1.00 83.88 87 HIS A N 1
ATOM 682 C CA . HIS A 1 87 ? -5.767 16.052 -15.637 1.00 83.88 87 HIS A CA 1
ATOM 683 C C . HIS A 1 87 ? -4.670 14.980 -15.529 1.00 83.88 87 HIS A C 1
ATOM 685 O O . HIS A 1 87 ? -4.980 13.790 -15.468 1.00 83.88 87 HIS A O 1
ATOM 691 N N . GLU A 1 88 ? -3.402 15.390 -15.449 1.00 85.31 88 GLU A N 1
ATOM 692 C CA . GLU A 1 88 ? -2.270 14.478 -15.339 1.00 85.31 88 GLU A CA 1
ATOM 693 C C . GLU A 1 88 ? -2.337 13.678 -14.027 1.00 85.31 88 GLU A C 1
ATOM 695 O O . GLU A 1 88 ? -2.387 14.233 -12.920 1.00 85.31 88 GLU A O 1
ATOM 700 N N . LYS A 1 89 ? -2.354 12.347 -14.154 1.00 79.88 89 LYS A N 1
ATOM 701 C CA . LYS A 1 89 ? -2.504 11.411 -13.029 1.00 79.88 89 LYS A CA 1
ATOM 702 C C . LYS A 1 89 ? -1.203 11.207 -12.266 1.00 79.88 89 LYS A C 1
ATOM 704 O O . LYS A 1 89 ? -1.250 10.768 -11.122 1.00 79.88 89 LYS A O 1
ATOM 709 N N . THR A 1 90 ? -0.063 11.535 -12.864 1.00 83.75 90 THR A N 1
ATOM 710 C CA . THR A 1 90 ? 1.265 11.417 -12.239 1.00 83.75 90 THR A CA 1
ATOM 711 C C . THR A 1 90 ? 1.780 12.739 -11.665 1.00 83.75 90 THR A C 1
ATOM 713 O O . THR A 1 90 ? 2.825 12.779 -11.020 1.00 83.75 90 THR A O 1
ATOM 716 N N . CYS A 1 91 ? 1.030 13.835 -11.822 1.00 87.56 91 CYS A N 1
ATOM 717 C CA . CYS A 1 91 ? 1.450 15.145 -11.342 1.00 87.56 91 CYS A CA 1
ATOM 718 C C . CYS A 1 91 ? 1.522 15.182 -9.808 1.00 87.56 91 CYS A C 1
ATOM 720 O O . CYS A 1 91 ? 0.493 15.111 -9.132 1.00 87.56 91 CYS A O 1
ATOM 722 N N . PHE A 1 92 ? 2.732 15.349 -9.260 1.00 87.38 92 PHE A N 1
ATOM 723 C CA . PHE A 1 92 ? 2.957 15.442 -7.812 1.00 87.38 92 PHE A CA 1
ATOM 724 C C . PHE A 1 92 ? 2.108 16.549 -7.166 1.00 87.38 92 PHE A C 1
ATOM 726 O O . PHE A 1 92 ? 1.350 16.287 -6.236 1.00 87.38 92 PHE A O 1
ATOM 733 N N . SER A 1 93 ? 2.184 17.776 -7.698 1.00 86.19 93 SER A N 1
ATOM 734 C CA . SER A 1 93 ? 1.539 18.959 -7.108 1.00 86.19 93 SER A CA 1
ATOM 735 C C . SER A 1 93 ? 0.011 18.857 -7.102 1.00 86.19 93 SER A C 1
ATOM 737 O O . SER A 1 93 ? -0.608 19.021 -6.052 1.00 86.19 93 SER A O 1
ATOM 739 N N . CYS A 1 94 ? -0.608 18.515 -8.237 1.00 88.06 94 CYS A N 1
ATOM 740 C CA . CYS A 1 94 ? -2.064 18.401 -8.304 1.00 88.06 94 CYS A CA 1
ATOM 741 C C . CYS A 1 94 ? -2.590 17.206 -7.506 1.00 88.06 94 CYS A C 1
ATOM 743 O O . CYS A 1 94 ? -3.646 17.317 -6.891 1.00 88.06 94 CYS A O 1
ATOM 745 N N . ASN A 1 95 ? -1.869 16.081 -7.471 1.00 88.19 95 ASN A N 1
ATOM 746 C CA . ASN A 1 95 ? -2.281 14.952 -6.638 1.00 88.19 95 ASN A CA 1
ATOM 747 C C . ASN A 1 95 ? -2.154 15.245 -5.150 1.00 88.19 95 ASN A C 1
ATOM 749 O O . ASN A 1 95 ? -3.012 14.801 -4.399 1.00 88.19 95 ASN A O 1
ATOM 753 N N . ASN A 1 96 ? -1.151 16.018 -4.731 1.00 87.62 96 ASN A N 1
ATOM 754 C CA . ASN A 1 96 ? -1.041 16.414 -3.333 1.00 87.62 96 ASN A CA 1
ATOM 755 C C . ASN A 1 96 ? -2.284 17.198 -2.883 1.00 87.62 96 ASN A C 1
ATOM 757 O O . ASN A 1 96 ? -2.903 16.840 -1.887 1.00 87.62 96 ASN A O 1
ATOM 761 N N . ILE A 1 97 ? -2.721 18.169 -3.694 1.00 87.75 97 ILE A N 1
ATOM 762 C CA . ILE A 1 97 ? -3.939 18.952 -3.432 1.00 87.75 97 ILE A CA 1
ATOM 763 C C . ILE A 1 97 ? -5.188 18.055 -3.439 1.00 87.75 97 ILE A C 1
ATOM 765 O O . ILE A 1 97 ? -6.042 18.178 -2.568 1.00 87.75 97 ILE A O 1
ATOM 769 N N . ARG A 1 98 ? -5.310 17.116 -4.391 1.00 88.88 98 ARG A N 1
ATOM 770 C CA . ARG A 1 98 ? -6.441 16.162 -4.432 1.00 88.88 98 ARG A CA 1
ATOM 771 C C . ARG A 1 98 ? -6.528 15.318 -3.169 1.00 88.88 98 ARG A C 1
ATOM 773 O O . ARG A 1 98 ? -7.610 15.153 -2.606 1.00 88.88 98 ARG A O 1
ATOM 780 N N . GLU A 1 99 ? -5.393 14.752 -2.772 1.00 90.00 99 GLU A N 1
ATOM 781 C CA . GLU A 1 99 ? -5.268 13.895 -1.600 1.00 90.00 99 GLU A CA 1
ATOM 782 C C . GLU A 1 99 ? -5.570 14.686 -0.322 1.00 90.00 99 GLU A C 1
ATOM 784 O O . GLU A 1 99 ? -6.252 14.175 0.565 1.00 90.00 99 GLU A O 1
ATOM 789 N N . GLU A 1 100 ? -5.114 15.935 -0.227 1.00 87.56 100 GLU A N 1
ATOM 790 C CA . GLU A 1 100 ? -5.405 16.845 0.885 1.00 87.56 100 GLU A CA 1
ATOM 791 C C . GLU A 1 100 ? -6.888 17.233 0.952 1.00 87.56 100 GLU A C 1
ATOM 793 O O . GLU A 1 100 ? -7.528 16.992 1.975 1.00 87.56 100 GLU A O 1
ATOM 798 N N . ASN A 1 101 ? -7.475 17.711 -0.149 1.00 88.75 101 ASN A N 1
ATOM 799 C CA . ASN A 1 101 ? -8.897 18.072 -0.218 1.00 88.75 101 ASN A CA 1
ATOM 800 C C . ASN A 1 101 ? -9.818 16.896 0.132 1.00 88.75 101 ASN A C 1
ATOM 802 O O . ASN A 1 101 ? -10.873 17.082 0.728 1.00 88.75 101 ASN A O 1
ATOM 806 N N . SER A 1 102 ? -9.408 15.676 -0.222 1.00 90.06 102 SER A N 1
ATOM 807 C CA . SER A 1 102 ? -10.176 14.457 0.053 1.00 90.06 102 SER A CA 1
ATOM 808 C C . SER A 1 102 ? -9.827 13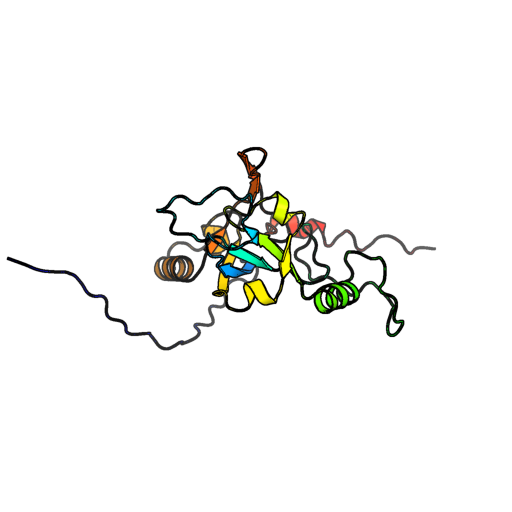.809 1.399 1.00 90.06 102 SER A C 1
ATOM 810 O O . SER A 1 102 ? -10.439 12.810 1.764 1.00 90.06 102 SER A O 1
ATOM 812 N N . GLN A 1 103 ? -8.829 14.323 2.129 1.00 90.88 103 GLN A N 1
ATOM 813 C CA . GLN A 1 103 ? -8.321 13.744 3.381 1.00 90.88 103 GLN A CA 1
ATOM 814 C C . GLN A 1 103 ? -7.927 12.254 3.272 1.00 90.88 103 GLN A C 1
ATOM 816 O O . GLN A 1 103 ? -8.033 11.481 4.231 1.00 90.88 103 GLN A O 1
ATOM 821 N N . VAL A 1 104 ? -7.411 11.848 2.108 1.00 89.44 104 VAL A N 1
ATOM 822 C CA . VAL A 1 104 ? -6.942 10.480 1.837 1.00 89.44 104 VAL A CA 1
ATOM 823 C C . VAL A 1 104 ? -5.470 10.451 1.453 1.00 89.44 104 VAL A C 1
ATOM 825 O O . VAL A 1 104 ? -4.915 11.430 0.968 1.00 89.44 104 VAL A O 1
ATOM 828 N N . VAL A 1 105 ? -4.853 9.292 1.640 1.00 89.31 105 VAL A N 1
ATOM 829 C CA . VAL A 1 105 ? -3.542 8.926 1.106 1.00 89.31 105 VAL A CA 1
ATOM 830 C C . VAL A 1 105 ? -3.662 7.624 0.330 1.00 89.31 105 VAL A C 1
ATOM 832 O O . VAL A 1 105 ? -4.543 6.805 0.593 1.00 89.31 105 VAL A O 1
ATOM 835 N N . ARG A 1 106 ? -2.772 7.413 -0.634 1.00 89.12 106 ARG A N 1
ATOM 836 C CA . ARG A 1 106 ? -2.707 6.163 -1.401 1.00 89.12 106 ARG A CA 1
ATOM 837 C C . ARG A 1 106 ? -1.767 5.167 -0.722 1.00 89.12 106 ARG A C 1
ATOM 839 O O . ARG A 1 106 ? -0.762 5.566 -0.139 1.00 89.12 106 ARG A O 1
ATOM 846 N N . GLY A 1 107 ? -2.083 3.874 -0.772 1.00 88.31 107 GLY A N 1
ATOM 847 C CA . GLY A 1 107 ? -1.314 2.848 -0.065 1.00 88.31 107 GLY A CA 1
ATOM 848 C C . GLY A 1 107 ? -1.394 1.441 -0.661 1.00 88.31 107 GLY A C 1
ATOM 849 O O . GLY A 1 107 ? -2.325 1.104 -1.389 1.00 88.31 107 GLY A O 1
ATOM 850 N N . THR A 1 108 ? -0.419 0.601 -0.317 1.00 89.25 108 THR A N 1
ATOM 851 C CA . THR A 1 108 ? -0.358 -0.830 -0.664 1.00 89.25 108 THR A CA 1
ATOM 852 C C . THR A 1 108 ? -0.333 -1.669 0.606 1.00 89.25 108 THR A C 1
ATOM 854 O O . THR A 1 108 ? 0.437 -1.371 1.520 1.00 89.25 108 THR A O 1
ATOM 857 N N . ILE A 1 109 ? -1.122 -2.744 0.645 1.00 88.44 109 ILE A N 1
ATOM 858 C CA . ILE A 1 109 ? -1.125 -3.687 1.769 1.00 88.44 109 ILE A CA 1
ATOM 859 C C . ILE A 1 109 ? -0.039 -4.748 1.545 1.00 88.44 109 ILE A C 1
ATOM 861 O O . ILE A 1 109 ? 0.011 -5.398 0.502 1.00 88.44 109 ILE A O 1
ATOM 865 N N . LEU A 1 110 ? 0.836 -4.936 2.533 1.00 81.31 110 LEU A N 1
ATOM 866 C CA . LEU A 1 110 ? 2.043 -5.756 2.433 1.00 81.31 110 LEU A CA 1
ATOM 867 C C . LEU A 1 110 ? 1.990 -7.075 3.212 1.00 81.31 110 LEU A C 1
ATOM 869 O O . LEU A 1 110 ? 3.014 -7.527 3.717 1.00 81.31 110 LEU A O 1
ATOM 873 N N . VAL A 1 111 ? 0.848 -7.760 3.240 1.00 68.19 111 VAL A N 1
ATOM 874 C CA . VAL A 1 111 ? 0.867 -9.207 3.522 1.00 68.19 111 VAL A CA 1
ATOM 875 C C . VAL A 1 111 ? 1.291 -9.912 2.244 1.00 68.19 111 VAL A C 1
ATOM 877 O O . VAL A 1 111 ? 0.560 -9.922 1.255 1.00 68.19 111 VAL A O 1
ATOM 880 N N . PHE A 1 112 ? 2.543 -10.376 2.245 1.00 59.38 112 PHE A N 1
ATOM 881 C CA . PHE A 1 112 ? 3.270 -10.846 1.063 1.00 59.38 112 PHE A CA 1
ATOM 882 C C . PHE A 1 112 ? 3.360 -9.821 -0.089 1.00 59.38 112 PHE A C 1
ATOM 884 O O . PHE A 1 112 ? 3.466 -10.234 -1.237 1.00 59.38 112 PHE A O 1
ATOM 891 N N . ALA A 1 113 ? 3.297 -8.508 0.191 1.00 66.12 113 ALA A N 1
ATOM 892 C CA . ALA A 1 113 ? 3.208 -7.438 -0.821 1.00 66.12 113 ALA A CA 1
ATOM 893 C C . ALA A 1 113 ? 2.142 -7.723 -1.895 1.00 66.12 113 ALA A C 1
ATOM 895 O O . ALA A 1 113 ? 2.458 -8.138 -3.015 1.00 66.12 113 ALA A O 1
ATOM 896 N N . ASP A 1 114 ? 0.866 -7.509 -1.552 1.00 81.62 114 ASP A N 1
ATOM 897 C CA . ASP A 1 114 ? -0.247 -7.814 -2.451 1.00 81.62 114 ASP A CA 1
ATOM 898 C C . ASP A 1 114 ? -0.041 -7.132 -3.811 1.00 81.62 114 ASP A C 1
ATOM 900 O O . ASP A 1 114 ? 0.052 -5.907 -3.941 1.00 81.62 114 ASP A O 1
ATOM 904 N N . HIS A 1 115 ? 0.063 -7.957 -4.849 1.00 85.56 115 HIS A N 1
ATOM 905 C CA . HIS A 1 115 ? 0.502 -7.502 -6.158 1.00 85.56 115 HIS A CA 1
ATOM 906 C C . HIS A 1 115 ? -0.513 -6.546 -6.794 1.00 85.56 115 HIS A C 1
ATOM 908 O O . HIS A 1 115 ? -0.126 -5.620 -7.504 1.00 85.56 115 HIS A O 1
ATOM 914 N N . ARG A 1 116 ? -1.813 -6.733 -6.525 1.00 86.19 116 ARG A N 1
ATOM 915 C CA . ARG A 1 116 ? -2.858 -5.865 -7.083 1.00 86.19 116 ARG A CA 1
ATOM 916 C C . ARG A 1 116 ? -2.789 -4.468 -6.484 1.00 86.19 116 ARG A C 1
ATOM 918 O O . ARG A 1 116 ? -2.765 -3.509 -7.249 1.00 86.19 116 ARG A O 1
ATOM 925 N N . SER A 1 117 ? -2.699 -4.351 -5.162 1.00 87.25 117 SER A N 1
ATOM 926 C CA . SER A 1 117 ? -2.561 -3.060 -4.477 1.00 87.25 117 SER A CA 1
ATOM 927 C C . SER A 1 117 ? -1.188 -2.415 -4.676 1.00 87.25 117 SER A C 1
ATOM 929 O O . SER A 1 117 ? -1.041 -1.209 -4.497 1.00 87.25 117 SER A O 1
ATOM 931 N N . SER A 1 118 ? -0.182 -3.189 -5.090 1.00 86.38 118 SER A N 1
ATOM 932 C CA . SER A 1 118 ? 1.123 -2.673 -5.525 1.00 86.38 118 SER A CA 1
ATOM 933 C C . SER A 1 118 ? 1.075 -2.007 -6.906 1.00 86.38 118 SER A C 1
ATOM 935 O O . SER A 1 118 ? 1.942 -1.198 -7.223 1.00 86.38 118 SER A O 1
ATOM 937 N N . ILE A 1 119 ? 0.084 -2.347 -7.737 1.00 86.44 119 ILE A N 1
ATOM 938 C CA . ILE A 1 119 ? -0.138 -1.735 -9.057 1.00 86.44 119 ILE A CA 1
ATOM 939 C C . ILE A 1 119 ? -1.190 -0.626 -8.961 1.00 86.44 119 ILE A C 1
ATOM 941 O O . ILE A 1 119 ? -0.991 0.462 -9.493 1.00 86.44 119 ILE A O 1
ATOM 945 N N . ASN A 1 120 ? -2.294 -0.906 -8.268 1.00 88.50 120 ASN A N 1
ATOM 946 C CA . ASN A 1 120 ? -3.425 -0.006 -8.085 1.00 88.50 120 ASN A CA 1
ATOM 947 C C . ASN A 1 120 ? -3.576 0.302 -6.590 1.00 88.50 120 ASN A C 1
ATOM 949 O O . ASN A 1 120 ? -4.205 -0.488 -5.879 1.00 88.50 120 ASN A O 1
ATOM 953 N N . PRO A 1 121 ? -2.985 1.400 -6.093 1.00 88.56 121 PRO A N 1
ATOM 954 C CA . PRO A 1 121 ? -3.009 1.699 -4.673 1.00 88.56 121 PRO A CA 1
ATOM 955 C C . PRO A 1 121 ? -4.429 1.943 -4.167 1.00 88.56 121 PRO A C 1
ATOM 957 O O . PRO A 1 121 ? -5.293 2.465 -4.870 1.00 88.56 121 PRO A O 1
ATOM 960 N N . ILE A 1 122 ? -4.642 1.590 -2.908 1.00 90.81 122 ILE A N 1
ATOM 961 C CA . ILE A 1 122 ? -5.901 1.769 -2.195 1.00 90.81 122 ILE A CA 1
ATOM 962 C C . ILE A 1 122 ? -5.924 3.183 -1.612 1.00 90.81 122 ILE A C 1
ATOM 964 O O . ILE A 1 122 ? -4.926 3.635 -1.050 1.00 90.81 122 ILE A O 1
ATOM 968 N N . CYS A 1 123 ? -7.057 3.875 -1.718 1.00 90.31 123 CYS A N 1
ATOM 969 C CA . CYS A 1 123 ? -7.275 5.140 -1.020 1.00 90.31 123 CYS A CA 1
ATOM 970 C C . CYS A 1 123 ? -7.624 4.868 0.449 1.00 90.31 123 CYS A C 1
ATOM 972 O O . CYS A 1 123 ? -8.586 4.161 0.745 1.00 90.31 123 CYS A O 1
ATOM 974 N N . VAL A 1 124 ? -6.849 5.441 1.364 1.00 90.56 124 VAL A N 1
ATOM 975 C CA . VAL A 1 124 ? -6.977 5.264 2.812 1.00 90.56 124 VAL A CA 1
ATOM 976 C C . VAL A 1 124 ? -7.161 6.630 3.465 1.00 90.56 124 VAL A C 1
ATOM 978 O O . VAL A 1 124 ? -6.403 7.555 3.191 1.00 90.56 124 VAL A O 1
ATOM 981 N N . SER A 1 125 ? -8.162 6.777 4.333 1.00 91.50 125 SER A N 1
ATOM 982 C CA . SER A 1 125 ? -8.386 8.034 5.059 1.00 91.50 125 SER A CA 1
ATOM 983 C C . SER A 1 125 ? -7.247 8.308 6.044 1.00 91.50 125 SER A C 1
ATOM 985 O O . SER A 1 125 ? -6.877 7.420 6.819 1.00 91.50 125 SER A O 1
ATOM 987 N N . ARG A 1 126 ? -6.734 9.546 6.075 1.00 88.50 126 ARG A N 1
ATOM 988 C CA . ARG A 1 126 ? -5.674 9.955 7.018 1.00 88.50 126 ARG A CA 1
ATOM 989 C C . ARG A 1 126 ? -6.084 9.746 8.478 1.00 88.50 126 ARG A C 1
ATOM 991 O O . ARG A 1 126 ? -5.268 9.290 9.276 1.00 88.50 126 ARG A O 1
ATOM 998 N N . ALA A 1 127 ? -7.354 9.987 8.805 1.00 88.50 127 ALA A N 1
ATOM 999 C CA . ALA A 1 127 ? -7.890 9.795 10.152 1.00 88.50 127 ALA A CA 1
ATOM 1000 C C . ALA A 1 127 ? -7.818 8.328 10.614 1.00 88.50 127 ALA A C 1
ATOM 1002 O O . ALA A 1 127 ? -7.567 8.066 11.786 1.00 88.50 127 ALA A O 1
ATOM 1003 N N . SER A 1 128 ? -7.975 7.368 9.692 1.00 87.00 128 SER A N 1
ATOM 1004 C CA . SER A 1 128 ? -7.958 5.935 10.029 1.00 87.00 128 SER A CA 1
ATOM 1005 C C . SER A 1 128 ? -6.570 5.394 10.380 1.00 87.00 128 SER A C 1
ATOM 1007 O O . SER A 1 128 ? -6.466 4.408 11.101 1.00 87.00 128 SER A O 1
ATOM 1009 N N . ILE A 1 129 ? -5.503 6.051 9.911 1.00 89.75 129 ILE A N 1
ATOM 10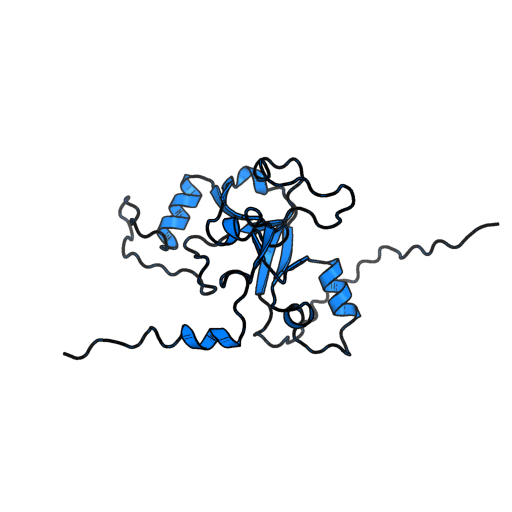10 C CA . ILE A 1 129 ? -4.121 5.581 10.091 1.00 89.75 129 ILE A CA 1
ATOM 1011 C C . ILE A 1 129 ? -3.291 6.441 11.051 1.00 89.75 129 ILE A C 1
ATOM 1013 O O . ILE A 1 129 ? -2.176 6.057 11.394 1.00 89.75 129 ILE A O 1
ATOM 1017 N N . GLY A 1 130 ? -3.808 7.593 11.492 1.00 86.19 130 GLY A N 1
ATOM 1018 C CA . GLY A 1 130 ? -3.051 8.572 12.281 1.00 86.19 130 GLY A CA 1
ATOM 1019 C C . GLY A 1 130 ? -2.483 8.025 13.596 1.00 86.19 130 GLY A C 1
ATOM 1020 O O . GLY A 1 130 ? -1.360 8.368 13.955 1.00 86.19 130 GLY A O 1
ATOM 1021 N N . ASN A 1 131 ? -3.219 7.124 14.255 1.00 88.06 131 ASN A N 1
ATOM 1022 C CA . ASN A 1 131 ? -2.846 6.531 15.547 1.00 88.06 131 ASN A CA 1
ATOM 1023 C C . ASN A 1 131 ? -2.197 5.144 15.423 1.00 88.06 131 ASN A C 1
ATOM 1025 O O . ASN A 1 131 ? -1.962 4.479 16.431 1.00 88.06 131 ASN A O 1
ATOM 1029 N N . LEU A 1 132 ? -1.946 4.668 14.201 1.00 90.06 132 LEU A N 1
ATOM 1030 C CA . LEU A 1 132 ? -1.372 3.345 13.990 1.00 90.06 132 LEU A CA 1
ATOM 1031 C C . LEU A 1 132 ? 0.140 3.357 14.206 1.00 90.06 132 LEU A C 1
ATOM 1033 O O . LEU A 1 132 ? 0.837 4.321 13.873 1.00 90.06 132 LEU A O 1
ATOM 1037 N N . ARG A 1 133 ? 0.655 2.240 14.727 1.00 88.25 133 ARG A N 1
ATOM 1038 C CA . ARG A 1 133 ? 2.092 2.057 14.917 1.00 88.25 133 ARG A CA 1
ATOM 1039 C C . ARG A 1 133 ? 2.800 2.085 13.567 1.00 88.25 133 ARG A C 1
ATOM 1041 O O . ARG A 1 133 ? 2.343 1.483 12.597 1.00 88.25 133 ARG A O 1
ATOM 1048 N N . ARG A 1 134 ? 3.932 2.784 13.524 1.00 86.75 134 ARG A N 1
ATOM 1049 C CA . ARG A 1 134 ? 4.805 2.851 12.353 1.00 86.75 134 ARG A CA 1
ATOM 1050 C C . ARG A 1 134 ? 5.968 1.881 12.507 1.00 86.75 134 ARG A C 1
ATOM 1052 O O . ARG A 1 134 ? 6.503 1.723 13.602 1.00 86.75 134 ARG A O 1
ATOM 1059 N N . GLY A 1 135 ? 6.371 1.287 11.396 1.00 84.06 135 GLY A N 1
ATOM 1060 C CA . GLY A 1 135 ? 7.551 0.440 11.286 1.00 84.06 135 GLY A CA 1
ATOM 1061 C C . GLY A 1 135 ? 8.283 0.690 9.974 1.00 84.06 135 GLY A C 1
ATOM 1062 O O . GLY A 1 135 ? 7.863 1.511 9.153 1.00 84.06 135 GLY A O 1
ATOM 1063 N N . ILE A 1 136 ? 9.376 -0.039 9.772 1.00 82.12 136 ILE A N 1
ATOM 1064 C CA . ILE A 1 136 ? 10.150 -0.011 8.529 1.00 82.12 136 ILE A CA 1
ATOM 1065 C C . ILE A 1 136 ? 10.083 -1.395 7.895 1.00 82.12 136 ILE A C 1
ATOM 1067 O O . ILE A 1 136 ? 10.253 -2.407 8.577 1.00 82.12 136 ILE A O 1
ATOM 1071 N N . VAL A 1 137 ? 9.836 -1.437 6.588 1.00 83.50 137 VAL A N 1
ATOM 1072 C CA . VAL A 1 137 ? 9.983 -2.645 5.775 1.00 83.50 137 VAL A CA 1
ATOM 1073 C C . VAL A 1 137 ? 11.154 -2.485 4.808 1.00 83.50 137 VAL A C 1
ATOM 1075 O O . VAL A 1 137 ? 11.322 -1.443 4.174 1.00 83.50 137 VAL A O 1
ATOM 1078 N N . TYR A 1 138 ? 11.946 -3.543 4.689 1.00 82.31 138 TYR A N 1
ATOM 1079 C CA . TYR A 1 138 ? 13.093 -3.655 3.802 1.00 82.31 138 TYR A CA 1
ATOM 1080 C C . TYR A 1 138 ? 12.740 -4.561 2.626 1.00 82.31 138 TYR A C 1
ATOM 1082 O O . TYR A 1 138 ? 12.420 -5.742 2.812 1.00 82.31 138 TYR A O 1
ATOM 1090 N N . PHE A 1 139 ? 12.835 -4.027 1.410 1.00 81.50 139 PHE A N 1
ATOM 1091 C CA . PHE A 1 139 ? 12.605 -4.793 0.191 1.00 81.50 139 PHE A CA 1
ATOM 1092 C C . PHE A 1 139 ? 13.902 -5.195 -0.505 1.00 81.50 139 PHE A C 1
ATOM 1094 O O . PHE A 1 139 ? 14.865 -4.427 -0.570 1.00 81.50 139 PHE A O 1
ATOM 1101 N N . GLY A 1 140 ? 13.903 -6.399 -1.076 1.00 78.38 140 GLY A N 1
ATOM 1102 C CA . GLY A 1 140 ? 15.057 -6.941 -1.784 1.00 78.38 140 GLY A CA 1
ATOM 1103 C C . GLY A 1 140 ? 14.731 -8.171 -2.620 1.00 78.38 140 GLY A C 1
ATOM 1104 O O . GLY A 1 140 ? 13.656 -8.751 -2.528 1.00 78.38 140 GLY A O 1
ATOM 1105 N N . SER A 1 141 ? 15.675 -8.606 -3.450 1.00 74.62 141 SER A N 1
ATOM 1106 C CA . SER A 1 141 ? 15.538 -9.845 -4.230 1.00 74.62 141 SER A CA 1
ATOM 1107 C C . SER A 1 141 ? 15.759 -11.116 -3.396 1.00 74.62 141 SER A C 1
ATOM 1109 O O . SER A 1 141 ? 15.284 -12.188 -3.781 1.00 74.62 141 SER A O 1
ATOM 1111 N N . SER A 1 142 ? 16.456 -10.981 -2.264 1.00 71.88 142 SER A N 1
ATOM 1112 C CA . SER A 1 142 ? 16.724 -11.994 -1.240 1.00 71.88 142 SER A CA 1
ATOM 1113 C C . SER A 1 142 ? 16.918 -11.315 0.119 1.00 71.88 142 SER A C 1
ATOM 1115 O O . SER A 1 142 ? 17.200 -10.118 0.175 1.00 71.88 142 SER A O 1
ATOM 1117 N N . VAL A 1 143 ? 16.836 -12.086 1.206 1.00 69.81 143 VAL A N 1
ATOM 1118 C CA . VAL A 1 143 ? 17.096 -11.595 2.571 1.00 69.81 143 VAL A CA 1
ATOM 1119 C C . VAL A 1 143 ? 18.492 -10.961 2.656 1.00 69.81 143 VAL A C 1
ATOM 1121 O O . VAL A 1 143 ? 18.638 -9.828 3.099 1.00 69.81 143 VAL A O 1
ATOM 1124 N N . SER A 1 144 ? 19.517 -11.623 2.117 1.00 64.62 144 SER A N 1
ATOM 1125 C CA . SER A 1 144 ? 20.887 -11.094 2.073 1.00 64.62 144 SER A CA 1
ATOM 1126 C C . SER A 1 144 ? 21.018 -9.814 1.242 1.00 64.62 144 SER A C 1
ATOM 1128 O O . SER A 1 144 ? 21.842 -8.962 1.572 1.00 64.62 144 SER A O 1
ATOM 1130 N N . ALA A 1 145 ? 20.211 -9.650 0.187 1.00 62.03 145 ALA A N 1
ATOM 1131 C CA . ALA A 1 145 ? 20.173 -8.425 -0.613 1.00 62.03 145 ALA A CA 1
ATOM 1132 C C . ALA A 1 145 ? 19.508 -7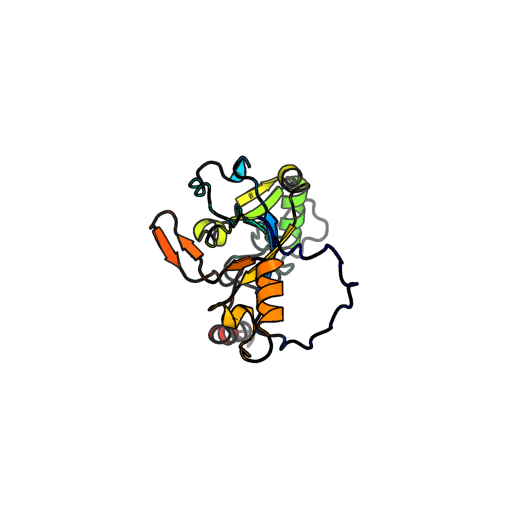.265 0.142 1.00 62.03 145 ALA A C 1
ATOM 1134 O O . ALA A 1 145 ? 20.028 -6.152 0.082 1.00 62.03 145 ALA A O 1
ATOM 1135 N N . CYS A 1 146 ? 18.458 -7.528 0.933 1.00 56.22 146 CYS A N 1
ATOM 1136 C CA . CYS A 1 146 ? 17.921 -6.545 1.885 1.00 56.22 146 CYS A CA 1
ATOM 1137 C C . CYS A 1 146 ? 19.001 -6.078 2.876 1.00 56.22 146 CYS A C 1
ATOM 1139 O O . CYS A 1 146 ? 18.960 -4.950 3.359 1.00 56.22 146 CYS A O 1
ATOM 1141 N N . PHE A 1 147 ? 20.004 -6.921 3.150 1.00 59.09 147 PHE A N 1
ATOM 1142 C CA . PHE A 1 147 ? 21.082 -6.636 4.094 1.00 59.09 147 PHE A CA 1
ATOM 1143 C C . PHE A 1 147 ? 22.437 -6.283 3.466 1.00 59.09 147 PHE A C 1
ATOM 1145 O O . PHE A 1 147 ? 23.363 -6.016 4.220 1.00 59.09 147 PHE A O 1
ATOM 1152 N N . GLY A 1 148 ? 22.579 -6.184 2.141 1.00 54.59 148 GLY A N 1
ATOM 1153 C CA . GLY A 1 148 ? 23.825 -5.733 1.498 1.00 54.59 148 GLY A CA 1
ATOM 1154 C C . GLY A 1 148 ? 24.987 -6.738 1.457 1.00 54.59 148 GLY A C 1
ATOM 1155 O O . GLY A 1 148 ? 26.144 -6.331 1.408 1.00 54.59 148 GLY A O 1
ATOM 1156 N N . GLY A 1 149 ? 24.705 -8.044 1.462 1.00 49.97 149 GLY A N 1
ATOM 1157 C CA . GLY A 1 149 ? 25.615 -9.063 0.913 1.00 49.97 149 GLY A CA 1
ATOM 1158 C C . GLY A 1 149 ? 26.874 -9.462 1.702 1.00 49.97 149 GLY A C 1
ATOM 1159 O O . GLY A 1 149 ? 27.580 -10.351 1.241 1.00 49.97 149 GLY A O 1
ATOM 1160 N N . THR A 1 150 ? 27.175 -8.909 2.882 1.00 45.22 150 THR A N 1
ATOM 1161 C CA . THR A 1 150 ? 28.363 -9.318 3.673 1.00 45.22 150 THR A CA 1
ATOM 1162 C C . THR A 1 150 ? 27.972 -10.100 4.927 1.00 45.22 150 THR A C 1
ATOM 1164 O O . THR A 1 150 ? 27.787 -9.558 6.014 1.00 45.22 150 THR A O 1
ATOM 1167 N N . PHE A 1 151 ? 27.830 -11.417 4.764 1.00 48.41 151 PHE A N 1
ATOM 1168 C CA . PHE A 1 151 ? 27.246 -12.301 5.774 1.00 48.41 151 PHE A CA 1
ATOM 1169 C C . PHE A 1 151 ? 28.139 -12.784 6.943 1.00 48.41 151 PHE A C 1
ATOM 1171 O O . PHE A 1 151 ? 27.554 -13.355 7.858 1.00 48.41 151 PHE A O 1
ATOM 1178 N N . PRO A 1 152 ? 29.472 -12.564 7.058 1.00 47.41 152 PRO A N 1
ATOM 1179 C CA . PRO A 1 152 ? 30.173 -13.115 8.223 1.00 47.41 152 PRO A CA 1
ATOM 1180 C C . PRO A 1 152 ? 30.283 -12.173 9.437 1.00 47.41 152 PRO A C 1
ATOM 1182 O O . PRO A 1 152 ? 30.633 -12.643 10.510 1.00 47.41 152 PRO A O 1
ATOM 1185 N N . LYS A 1 153 ? 29.980 -10.865 9.334 1.00 44.47 153 LYS A N 1
ATOM 1186 C CA . LYS A 1 153 ? 30.205 -9.902 10.448 1.00 44.47 153 LYS A CA 1
ATOM 1187 C C . LYS A 1 153 ? 28.946 -9.298 11.086 1.00 44.47 153 LYS A C 1
ATOM 1189 O O . LYS A 1 153 ? 29.060 -8.419 11.931 1.00 44.47 153 LYS A O 1
ATOM 1194 N N . GLN A 1 154 ? 27.748 -9.733 10.698 1.00 51.50 154 GLN A N 1
ATOM 1195 C CA . GLN A 1 154 ? 26.511 -9.006 11.016 1.00 51.50 154 GLN A CA 1
ATOM 1196 C C . GLN A 1 154 ? 25.349 -9.890 11.489 1.00 51.50 154 GLN A C 1
ATOM 1198 O O . GLN A 1 154 ? 24.208 -9.467 11.387 1.00 51.50 154 GLN A O 1
ATOM 1203 N N . VAL A 1 155 ? 25.587 -11.075 12.066 1.00 54.72 155 VAL A N 1
ATOM 1204 C CA . VAL A 1 155 ? 24.489 -11.882 12.654 1.00 54.72 155 VAL A CA 1
ATOM 1205 C C . VAL A 1 155 ? 23.680 -11.056 13.667 1.00 54.72 155 VAL A C 1
ATOM 1207 O O . VAL A 1 155 ? 22.455 -11.055 13.613 1.00 54.72 155 VAL A O 1
ATOM 1210 N N . SER A 1 156 ? 24.361 -10.263 14.503 1.00 52.78 156 SER A N 1
ATOM 1211 C CA . SER A 1 156 ? 23.728 -9.332 15.450 1.00 52.78 156 SER A CA 1
ATOM 1212 C C . SER A 1 156 ? 22.961 -8.189 14.761 1.00 52.78 156 SER A C 1
ATOM 1214 O O . SER A 1 156 ? 21.842 -7.882 15.155 1.00 52.78 156 SER A O 1
ATOM 1216 N N . ALA A 1 157 ? 23.493 -7.606 13.679 1.00 51.12 157 ALA A N 1
ATOM 1217 C CA . ALA A 1 157 ? 22.814 -6.532 12.945 1.00 51.12 157 ALA A CA 1
ATOM 1218 C C . ALA A 1 157 ? 21.614 -7.043 12.123 1.00 51.12 157 ALA A C 1
ATOM 1220 O O . ALA A 1 157 ? 20.575 -6.394 12.087 1.00 51.12 157 ALA A O 1
ATOM 1221 N N . CYS A 1 158 ? 21.717 -8.226 11.510 1.00 53.59 158 CYS A N 1
ATOM 1222 C CA . CYS A 1 158 ? 20.601 -8.905 10.852 1.00 53.59 158 CYS A CA 1
ATOM 1223 C C . CYS A 1 158 ? 19.511 -9.263 11.864 1.00 53.59 158 CYS A C 1
ATOM 1225 O O . CYS A 1 158 ? 18.341 -8.997 11.608 1.00 53.59 158 CYS A O 1
ATOM 1227 N N . ALA A 1 159 ? 19.888 -9.813 13.024 1.00 53.94 159 ALA A N 1
ATOM 1228 C CA . ALA A 1 159 ? 18.951 -10.074 14.109 1.00 53.94 159 ALA A CA 1
ATOM 1229 C C . ALA A 1 159 ? 18.292 -8.775 14.587 1.00 53.94 159 ALA A C 1
ATOM 1231 O O . ALA A 1 159 ? 17.078 -8.737 14.707 1.00 53.94 159 ALA A O 1
ATOM 1232 N N . PHE A 1 160 ? 19.047 -7.687 14.762 1.00 52.78 160 PHE A N 1
ATOM 1233 C CA . PHE A 1 160 ? 18.496 -6.386 15.139 1.00 52.78 160 PHE A CA 1
ATOM 1234 C C . PHE A 1 160 ? 17.490 -5.859 14.111 1.00 52.78 160 PHE A C 1
ATOM 1236 O O . PHE A 1 160 ? 16.401 -5.460 14.500 1.00 52.78 160 PHE A O 1
ATOM 1243 N N . VAL A 1 161 ? 17.794 -5.900 12.809 1.00 55.56 161 VAL A N 1
ATOM 1244 C CA . VAL A 1 161 ? 16.862 -5.415 11.777 1.00 55.56 161 VAL A CA 1
ATOM 1245 C C . VAL A 1 161 ? 15.629 -6.313 11.649 1.00 55.56 161 VAL A C 1
ATOM 1247 O O . VAL A 1 161 ? 14.525 -5.799 11.513 1.00 55.56 161 VAL A O 1
ATOM 1250 N N . ILE A 1 162 ? 15.784 -7.636 11.739 1.00 57.88 162 ILE A N 1
ATOM 1251 C CA . ILE A 1 162 ? 14.647 -8.573 11.761 1.00 57.88 162 ILE A CA 1
ATOM 1252 C C . ILE A 1 162 ? 13.804 -8.377 13.033 1.00 57.88 162 ILE A C 1
ATOM 1254 O O . ILE A 1 162 ? 12.587 -8.518 12.989 1.00 57.88 162 ILE A O 1
ATOM 1258 N N . CYS A 1 163 ? 14.427 -8.030 14.159 1.00 55.09 163 CYS A N 1
ATOM 1259 C CA . CYS A 1 163 ? 13.728 -7.736 15.408 1.00 55.09 163 CYS A CA 1
ATOM 1260 C C . CYS A 1 163 ? 13.103 -6.329 15.434 1.00 55.09 163 CYS A C 1
ATOM 1262 O O . CYS A 1 163 ? 12.146 -6.115 16.174 1.00 55.09 163 CYS A O 1
ATOM 1264 N N . ALA A 1 164 ? 13.625 -5.373 14.658 1.00 64.31 164 ALA A N 1
ATOM 1265 C CA . ALA A 1 164 ? 13.199 -3.970 14.660 1.00 64.31 164 ALA A CA 1
ATOM 1266 C C . ALA A 1 164 ? 12.324 -3.572 13.454 1.00 64.31 164 ALA A C 1
ATOM 1268 O O . ALA A 1 164 ? 11.751 -2.482 13.455 1.00 64.31 164 ALA A O 1
ATOM 1269 N N . GLY A 1 165 ? 12.205 -4.423 12.431 1.00 76.62 165 GLY A N 1
ATOM 1270 C CA . GLY A 1 165 ? 11.462 -4.140 11.204 1.00 76.62 165 GLY A CA 1
ATOM 1271 C C . GLY A 1 165 ? 11.076 -5.394 10.418 1.00 76.62 165 GLY A C 1
ATOM 1272 O O . GLY A 1 165 ? 11.192 -6.521 10.890 1.00 76.62 165 GLY A O 1
ATOM 1273 N N . TYR A 1 166 ? 10.590 -5.191 9.195 1.00 81.62 166 TYR A N 1
ATOM 1274 C CA . TYR A 1 166 ? 10.009 -6.240 8.353 1.00 81.62 166 TYR A CA 1
ATOM 1275 C C . TYR A 1 166 ? 10.834 -6.466 7.087 1.00 81.62 166 TYR A C 1
ATOM 1277 O O . TYR A 1 166 ? 11.434 -5.536 6.561 1.00 81.62 166 TYR A O 1
ATOM 1285 N N . VAL A 1 167 ? 10.830 -7.681 6.536 1.00 81.62 167 VAL A N 1
ATOM 1286 C CA . VAL A 1 167 ? 11.520 -7.993 5.272 1.00 81.62 167 VAL A CA 1
ATOM 1287 C C . VAL A 1 167 ? 10.524 -8.543 4.261 1.00 81.62 167 VAL A C 1
ATOM 1289 O O . VAL A 1 167 ? 9.768 -9.462 4.567 1.00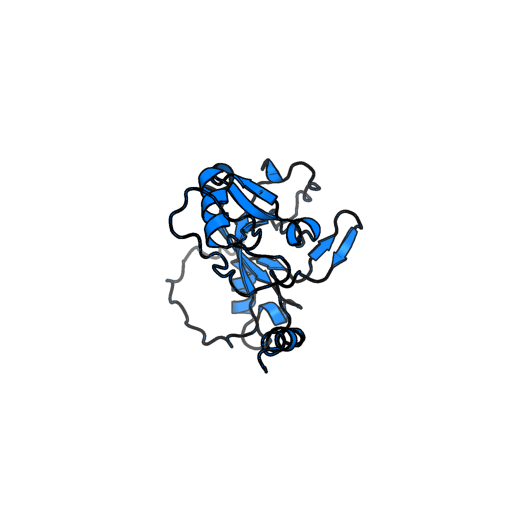 81.62 167 VAL A O 1
ATOM 1292 N N . CYS A 1 168 ? 10.540 -8.016 3.037 1.00 84.19 168 CYS A N 1
ATOM 1293 C CA . CYS A 1 168 ? 9.686 -8.492 1.955 1.00 84.19 168 CYS A CA 1
ATOM 1294 C C . CYS A 1 168 ? 10.494 -8.695 0.668 1.00 84.19 168 CYS A C 1
ATOM 1296 O O . CYS A 1 168 ? 11.128 -7.772 0.164 1.00 84.19 168 CYS A O 1
ATOM 1298 N N . VAL A 1 169 ? 10.471 -9.916 0.125 1.00 83.19 169 VAL A N 1
ATOM 1299 C CA . VAL A 1 169 ? 11.301 -10.292 -1.040 1.00 83.19 169 VAL A CA 1
ATOM 1300 C C . VAL A 1 169 ? 10.511 -10.636 -2.303 1.00 83.19 169 VAL A C 1
ATOM 1302 O O . VAL A 1 169 ? 11.077 -10.807 -3.390 1.00 83.19 169 VAL A O 1
ATOM 1305 N N . ARG A 1 170 ? 9.190 -10.775 -2.171 1.00 84.12 170 ARG A N 1
ATOM 1306 C CA . ARG A 1 170 ? 8.261 -11.144 -3.242 1.00 84.12 170 ARG A CA 1
ATOM 1307 C C . ARG A 1 170 ? 6.906 -10.499 -2.996 1.00 84.12 170 ARG A C 1
ATOM 1309 O O . ARG A 1 170 ? 6.519 -10.310 -1.848 1.00 84.12 170 ARG A O 1
ATOM 1316 N N . GLY A 1 171 ? 6.222 -10.198 -4.093 1.00 86.06 171 GLY A N 1
ATOM 1317 C CA . GLY A 1 171 ? 4.802 -9.892 -4.101 1.00 86.06 171 GLY A CA 1
ATOM 1318 C C . GLY A 1 171 ? 3.962 -11.164 -4.188 1.00 86.06 171 GLY A C 1
ATOM 1319 O O . GLY A 1 171 ? 4.450 -12.217 -4.605 1.00 86.06 171 GLY A O 1
ATOM 1320 N N . PHE A 1 172 ? 2.680 -11.062 -3.865 1.00 88.06 172 PHE A N 1
ATOM 1321 C CA . PHE A 1 172 ? 1.746 -12.180 -3.943 1.00 88.06 172 PHE A CA 1
ATOM 1322 C C . PHE A 1 172 ? 0.465 -11.765 -4.648 1.00 88.06 172 PHE A C 1
ATOM 1324 O O . PHE A 1 172 ? -0.169 -10.765 -4.316 1.00 88.06 172 PHE A O 1
ATOM 1331 N N . ASP A 1 173 ? 0.083 -12.537 -5.657 1.00 86.94 173 ASP A N 1
ATOM 1332 C CA . ASP A 1 173 ? -1.175 -12.364 -6.363 1.00 86.94 173 ASP A CA 1
ATOM 1333 C C . ASP A 1 173 ? -2.244 -13.225 -5.699 1.00 86.94 173 ASP A C 1
ATOM 1335 O O . ASP A 1 173 ? -2.314 -14.432 -5.931 1.00 86.94 173 ASP A O 1
ATOM 1339 N N . ARG A 1 174 ? -3.098 -12.591 -4.893 1.00 83.88 174 ARG A N 1
ATOM 1340 C CA . ARG A 1 174 ? -4.180 -13.273 -4.178 1.00 83.88 174 ARG A CA 1
ATOM 1341 C C . ARG A 1 174 ? -5.189 -13.950 -5.107 1.00 83.88 174 ARG A C 1
ATOM 1343 O O . ARG A 1 174 ? -5.709 -15.000 -4.750 1.00 83.88 174 ARG A O 1
ATOM 1350 N N . LYS A 1 175 ? -5.452 -13.387 -6.297 1.00 86.06 175 LYS A N 1
ATOM 1351 C CA . LYS A 1 175 ? -6.436 -13.939 -7.246 1.00 86.06 175 LYS A CA 1
ATOM 1352 C C . LYS A 1 175 ? -5.936 -15.249 -7.843 1.00 86.06 175 LYS A C 1
ATOM 1354 O O . LYS A 1 175 ? -6.683 -16.212 -7.940 1.00 86.06 175 LYS A O 1
ATOM 1359 N N . ASN A 1 176 ? -4.668 -15.261 -8.244 1.00 88.06 176 ASN A N 1
ATOM 1360 C CA . ASN A 1 176 ? -4.058 -16.413 -8.903 1.00 88.06 176 ASN A CA 1
ATOM 1361 C C . ASN A 1 176 ? -3.313 -17.339 -7.929 1.00 88.06 176 ASN A C 1
ATOM 1363 O O . ASN A 1 176 ? -2.798 -18.365 -8.362 1.00 88.06 176 ASN A O 1
ATOM 1367 N N . ARG A 1 177 ? -3.217 -16.957 -6.646 1.00 85.62 177 ARG A N 1
ATOM 1368 C CA . ARG A 1 177 ? -2.444 -17.624 -5.583 1.00 85.62 177 ARG A CA 1
ATOM 1369 C C . ARG A 1 177 ? -0.979 -17.868 -5.974 1.00 85.62 177 ARG A C 1
ATOM 1371 O O . ARG A 1 177 ? -0.407 -18.908 -5.667 1.00 85.62 177 ARG A O 1
ATOM 1378 N N . LYS A 1 178 ? -0.367 -16.906 -6.677 1.00 87.62 178 LYS A N 1
ATOM 1379 C CA . LYS A 1 178 ? 0.996 -17.020 -7.228 1.00 87.62 178 LYS A CA 1
ATOM 1380 C C . LYS A 1 178 ? 1.930 -15.961 -6.658 1.00 87.62 178 LYS A C 1
ATOM 1382 O O . LYS A 1 178 ? 1.574 -14.786 -6.574 1.00 87.62 178 LYS A O 1
ATOM 1387 N N . SER A 1 179 ? 3.151 -16.380 -6.336 1.00 88.00 179 SER A N 1
ATOM 1388 C CA . SER A 1 179 ? 4.253 -15.461 -6.044 1.00 88.00 179 SER A CA 1
ATOM 1389 C C . SER A 1 179 ? 4.616 -14.655 -7.293 1.00 88.00 179 SER A C 1
ATOM 1391 O O . SER A 1 179 ? 4.596 -15.179 -8.410 1.00 88.00 179 SER A O 1
ATOM 1393 N N . LYS A 1 180 ? 4.933 -13.375 -7.107 1.00 88.12 180 LYS A N 1
ATOM 1394 C CA . LYS A 1 180 ? 5.338 -12.444 -8.160 1.00 88.12 180 LYS A CA 1
ATOM 1395 C C . LYS A 1 180 ? 6.555 -11.636 -7.735 1.00 88.12 180 LYS A C 1
ATOM 1397 O O . LYS A 1 180 ? 6.829 -11.433 -6.553 1.00 88.12 180 LYS A O 1
ATOM 1402 N N . THR A 1 181 ? 7.286 -11.140 -8.723 1.00 86.56 181 THR A N 1
ATOM 1403 C CA . THR A 1 181 ? 8.345 -10.159 -8.485 1.00 86.56 181 THR A CA 1
ATOM 1404 C C . THR A 1 181 ? 7.740 -8.881 -7.905 1.00 86.56 181 THR A C 1
ATOM 1406 O O . THR A 1 181 ? 6.631 -8.485 -8.274 1.00 86.56 181 THR A O 1
ATOM 1409 N N . LEU A 1 182 ? 8.468 -8.251 -6.982 1.00 85.81 182 LEU A N 1
ATOM 1410 C CA . LEU A 1 182 ? 8.105 -6.943 -6.447 1.00 85.81 182 LEU A CA 1
ATOM 1411 C C . LEU A 1 182 ? 8.009 -5.921 -7.584 1.00 85.81 182 LEU A C 1
ATOM 1413 O O . LEU A 1 182 ? 8.791 -5.957 -8.536 1.00 85.81 182 LEU A O 1
ATOM 1417 N N . VAL A 1 183 ? 7.038 -5.014 -7.486 1.00 85.94 183 VAL A N 1
ATOM 1418 C CA . VAL A 1 183 ? 6.935 -3.894 -8.426 1.00 85.94 183 VAL A CA 1
ATOM 1419 C C . VAL A 1 183 ? 8.140 -2.972 -8.260 1.00 85.94 183 VAL A C 1
ATOM 1421 O O . VAL A 1 183 ? 8.702 -2.857 -7.168 1.00 85.94 183 VAL A O 1
ATOM 1424 N N . ARG A 1 184 ? 8.512 -2.286 -9.341 1.00 83.31 184 ARG A N 1
ATOM 1425 C CA . ARG A 1 184 ? 9.725 -1.464 -9.404 1.00 83.31 184 ARG A CA 1
ATOM 1426 C C . ARG A 1 184 ? 9.762 -0.364 -8.343 1.00 83.31 184 ARG A C 1
ATOM 1428 O O . ARG A 1 184 ? 10.834 -0.052 -7.834 1.00 83.31 184 ARG A O 1
ATOM 1435 N N . ARG A 1 185 ? 8.586 0.145 -7.979 1.00 83.94 185 ARG A N 1
ATOM 1436 C CA . ARG A 1 185 ? 8.369 1.071 -6.867 1.00 83.94 185 ARG A CA 1
ATOM 1437 C C . ARG A 1 185 ? 8.885 0.550 -5.519 1.00 83.94 185 ARG A C 1
ATOM 1439 O O . ARG A 1 185 ? 9.506 1.295 -4.776 1.00 83.94 185 ARG A O 1
ATOM 1446 N N . LEU A 1 186 ? 8.626 -0.721 -5.207 1.00 81.56 186 LEU A N 1
ATOM 1447 C CA . LEU A 1 186 ? 9.041 -1.338 -3.941 1.00 81.56 186 LEU A CA 1
ATOM 1448 C C . LEU A 1 186 ? 10.482 -1.839 -4.001 1.00 81.56 186 LEU A C 1
ATOM 1450 O O . LEU A 1 186 ? 11.186 -1.825 -3.000 1.00 81.56 186 LEU A O 1
ATOM 1454 N N . HIS A 1 187 ? 10.922 -2.329 -5.162 1.00 82.81 187 HIS A N 1
ATOM 1455 C CA . HIS A 1 187 ? 12.296 -2.769 -5.347 1.00 82.81 187 HIS A CA 1
ATOM 1456 C C . HIS A 1 187 ? 12.688 -2.768 -6.824 1.00 82.81 187 HIS A C 1
ATOM 1458 O O . HIS A 1 187 ? 12.065 -3.443 -7.646 1.00 82.81 187 HIS A O 1
ATOM 1464 N N . CYS A 1 188 ? 13.779 -2.075 -7.154 1.00 75.75 188 CYS A N 1
ATOM 1465 C CA . CYS A 1 188 ? 14.409 -2.157 -8.466 1.00 75.75 188 CYS A CA 1
ATOM 1466 C C . CYS A 1 188 ? 15.762 -2.876 -8.344 1.00 75.75 188 CYS A C 1
ATOM 1468 O O . CYS A 1 188 ? 16.689 -2.316 -7.747 1.00 75.75 188 CYS A O 1
ATOM 1470 N N . PRO A 1 189 ? 15.912 -4.099 -8.889 1.00 65.38 189 PRO A N 1
ATOM 1471 C CA . PRO A 1 189 ? 17.184 -4.798 -8.835 1.00 65.38 189 PRO A CA 1
ATOM 1472 C C . PRO A 1 189 ? 18.256 -4.036 -9.637 1.00 65.38 189 PRO A C 1
ATOM 1474 O O . PRO A 1 189 ? 17.941 -3.429 -10.666 1.00 65.38 189 PRO A O 1
ATOM 1477 N N . PRO A 1 190 ? 19.538 -4.094 -9.226 1.00 61.62 190 PRO A N 1
ATOM 1478 C CA . PRO A 1 190 ? 20.628 -3.350 -9.866 1.00 61.62 190 PRO A CA 1
ATOM 1479 C C . PRO A 1 190 ? 20.748 -3.583 -11.379 1.00 61.62 190 PRO A C 1
ATOM 1481 O O . PRO A 1 190 ? 21.092 -2.663 -12.117 1.00 61.62 190 PRO A O 1
ATOM 1484 N N . SER A 1 191 ? 20.403 -4.786 -11.849 1.00 57.66 191 SER A N 1
ATOM 1485 C CA . SER A 1 191 ? 20.422 -5.167 -13.267 1.00 57.66 191 SER A CA 1
ATOM 1486 C C . SER A 1 191 ? 19.476 -4.339 -14.145 1.00 57.66 191 SER A C 1
ATOM 1488 O O . SER A 1 191 ? 19.730 -4.192 -15.335 1.00 57.66 191 SER A O 1
ATOM 1490 N N . ASN A 1 192 ? 18.410 -3.770 -13.570 1.00 54.66 192 ASN A N 1
ATOM 1491 C CA . ASN A 1 192 ? 17.384 -3.025 -14.304 1.00 54.66 192 ASN A CA 1
ATOM 1492 C C . ASN A 1 192 ? 17.521 -1.500 -14.170 1.00 54.66 192 ASN A C 1
ATOM 1494 O O . ASN A 1 192 ? 16.784 -0.769 -14.833 1.00 54.66 192 ASN A O 1
ATOM 1498 N N . LYS A 1 193 ? 18.473 -1.003 -13.363 1.00 54.91 193 LYS A N 1
ATOM 1499 C CA . LYS A 1 193 ? 18.711 0.443 -13.198 1.00 54.91 193 LYS A CA 1
ATOM 1500 C C . LYS A 1 193 ? 19.108 1.118 -14.525 1.00 54.91 193 LYS A C 1
ATOM 1502 O O . LYS A 1 193 ? 18.642 2.214 -14.796 1.00 54.91 193 LYS A O 1
ATOM 1507 N N . LYS A 1 194 ? 19.862 0.427 -15.396 1.00 44.69 194 LYS A N 1
ATOM 1508 C CA . LYS A 1 194 ? 20.425 0.977 -16.650 1.00 44.69 194 LYS A CA 1
ATOM 1509 C C . LYS A 1 194 ? 19.417 1.316 -17.762 1.00 44.69 194 LYS A C 1
ATOM 1511 O O . LYS A 1 194 ? 19.794 1.998 -18.705 1.00 44.69 194 LYS A O 1
ATOM 1516 N N . LYS A 1 195 ? 18.165 0.842 -17.703 1.00 46.25 195 LYS A N 1
ATOM 1517 C CA . LYS A 1 195 ? 17.174 1.124 -18.764 1.00 46.25 195 LYS A CA 1
ATOM 1518 C C . LYS A 1 195 ? 16.499 2.495 -18.635 1.00 46.25 195 LYS A C 1
ATOM 1520 O O . LYS A 1 195 ? 16.011 2.997 -19.635 1.00 46.25 195 LYS A O 1
ATOM 1525 N N . ASP A 1 196 ? 16.522 3.117 -17.456 1.00 46.03 196 ASP A N 1
ATOM 1526 C CA . ASP A 1 196 ? 15.796 4.378 -17.210 1.00 46.03 196 ASP A CA 1
ATOM 1527 C C . ASP A 1 196 ? 16.623 5.639 -17.493 1.00 46.03 196 ASP A C 1
ATOM 1529 O O . ASP A 1 196 ? 16.113 6.748 -17.328 1.00 46.03 196 ASP A O 1
ATOM 1533 N N . ASP A 1 197 ? 17.899 5.483 -17.850 1.00 45.25 197 ASP A N 1
ATOM 1534 C CA . ASP A 1 197 ? 18.801 6.608 -18.118 1.00 45.25 197 ASP A CA 1
ATOM 1535 C C . ASP A 1 197 ? 18.980 6.861 -19.628 1.00 45.25 197 ASP A C 1
ATOM 1537 O O . ASP A 1 197 ? 19.493 7.905 -20.015 1.00 45.25 197 ASP A O 1
ATOM 1541 N N . HIS A 1 198 ? 18.503 5.952 -20.492 1.00 36.50 198 HIS A N 1
ATOM 1542 C CA . HIS A 1 198 ? 18.570 6.097 -21.955 1.00 36.50 198 HIS A CA 1
ATOM 1543 C C . HIS A 1 198 ? 17.278 6.600 -22.619 1.00 36.50 198 HIS A C 1
ATOM 1545 O O . HIS A 1 198 ? 17.310 6.953 -23.792 1.00 36.50 198 HIS A O 1
ATOM 1551 N N . GLU A 1 199 ? 16.163 6.715 -21.896 1.00 34.19 199 GLU A N 1
ATOM 1552 C CA . GLU A 1 199 ? 14.882 7.207 -22.442 1.00 34.19 199 GLU A CA 1
ATOM 1553 C C . GLU A 1 199 ? 14.728 8.740 -22.309 1.00 34.19 199 GLU A C 1
ATOM 1555 O O . GLU A 1 199 ? 13.627 9.267 -22.192 1.00 34.19 199 GLU A O 1
ATOM 1560 N N . GLY A 1 200 ? 15.853 9.464 -22.275 1.00 34.88 200 GLY A N 1
ATOM 1561 C CA . GLY A 1 200 ? 15.907 10.922 -22.126 1.00 34.88 200 GLY A CA 1
ATOM 1562 C C . GLY A 1 200 ? 16.739 11.643 -23.184 1.00 34.88 200 GLY A C 1
ATOM 1563 O O . GLY A 1 200 ? 17.052 12.810 -22.988 1.00 34.88 200 GLY A O 1
ATOM 1564 N N . ASN A 1 201 ? 17.134 10.973 -24.271 1.00 34.62 201 ASN A N 1
ATOM 1565 C CA . ASN A 1 201 ? 17.909 11.618 -25.329 1.00 34.62 201 ASN A CA 1
ATOM 1566 C C . ASN A 1 201 ? 17.460 11.126 -26.709 1.00 34.62 201 ASN A C 1
ATOM 1568 O O . ASN A 1 201 ? 18.137 10.338 -27.366 1.00 34.62 201 ASN A O 1
ATOM 1572 N N . HIS A 1 202 ? 16.279 11.567 -27.138 1.00 37.69 202 HIS A N 1
ATOM 1573 C CA . HIS A 1 202 ? 15.947 11.578 -28.554 1.00 37.69 202 HIS A CA 1
ATOM 1574 C C . HIS A 1 202 ? 15.060 12.784 -28.869 1.00 37.69 202 HIS A C 1
ATOM 1576 O O . HIS A 1 202 ? 14.073 13.007 -28.177 1.00 37.69 202 HIS A O 1
ATOM 1582 N N . GLN A 1 203 ? 15.443 13.476 -29.946 1.00 32.53 203 GLN A N 1
ATOM 1583 C CA . GLN A 1 203 ? 14.801 14.613 -30.619 1.00 32.53 203 GLN A CA 1
ATOM 1584 C C . GLN A 1 203 ? 14.946 15.988 -29.953 1.00 32.53 203 GLN A C 1
ATOM 1586 O O . GLN A 1 203 ? 14.180 16.348 -29.074 1.00 32.53 203 GLN A O 1
ATOM 1591 N N . ASP A 1 204 ? 15.940 16.746 -30.431 1.00 32.03 204 ASP A N 1
ATOM 1592 C CA . ASP A 1 204 ? 15.674 17.926 -31.269 1.00 32.03 204 ASP A CA 1
ATOM 1593 C C . ASP A 1 204 ? 16.872 18.175 -32.211 1.00 32.03 204 ASP A C 1
ATOM 1595 O O . ASP A 1 204 ? 17.907 18.721 -31.834 1.00 32.03 204 ASP A O 1
ATOM 1599 N N . LEU A 1 205 ? 16.736 17.706 -33.452 1.00 32.22 205 LEU A N 1
ATOM 1600 C CA . LEU A 1 205 ? 17.474 18.192 -34.616 1.00 32.22 205 LEU A CA 1
ATOM 1601 C C . LEU A 1 205 ? 16.410 18.528 -35.654 1.00 32.22 205 LEU A C 1
ATOM 1603 O O . LEU A 1 205 ? 15.851 17.599 -36.230 1.00 32.22 205 LEU A O 1
ATOM 1607 N N . TYR A 1 206 ? 16.116 19.816 -35.813 1.00 36.19 206 TYR A N 1
ATOM 1608 C CA . TYR A 1 206 ? 15.876 20.522 -37.075 1.00 36.19 206 TYR A CA 1
ATOM 1609 C C . TYR A 1 206 ? 15.935 22.025 -36.806 1.00 36.19 206 TYR A C 1
ATOM 1611 O O . TYR A 1 206 ? 15.277 22.474 -35.842 1.00 36.19 206 TYR A O 1
#

Foldseek 3Di:
DDDDDDDPDPDDDPPPPPPPPADPPQKQKFKKFFDDQPQPVCVVPDRDDPPDPHGKIKTFDQFLDALADQDDQEQPDPDDPDPDADPDRNHRVSSVVVCVVVQWTWIFIPPLGAVVCSHVTDTGHCVSRVPTDMAMEIEHLDLCSSVRNDPPPDPVVSVVDVVRHHYHNWHAHPVVRDTHGRGVNRPDDPVRPVVVVPVPDDDDDD